Protein AF-A0A428VYC3-F1 (afdb_monomer_lite)

pLDDT: mean 80.99, std 11.23, range [39.25, 94.25]

Foldseek 3Di:
DVQQQVVLVVVFWKWDDDPPDQWIWTDGPFWIWTWHADPVQQDTDTPDIGTDDVVNVLRSQQDIDGDHDPGDDDDPDPVPRDPPGGNPPVVRVVVNVVRPPDDPPPDDDVLLVVVLVVLLVVLVVVVVVLCVVDPDWDKFWFQAKAQPPDDDDPSQAKIKTQTPFFDPDDFQWKKAFPVGRQFIWGFHDGDGRITITGTPDRDDPVPDDRTGIIIGDDPCVVSVVSVVVSVCSVVCVDSYSCVSVVVRVD

Radius of gyration: 27.87 Å; chains: 1; bounding box: 60×46×72 Å

Sequence (250 aa):
MHQLIQLNARGGVPVSVDDGKPWIRLYAQRACTGVRATKRGDAFSIEFVEPMTLTNHSRLARSRLRVAAPGWVYFPELRQVQPGYAAPDGEVRAAWRRLQTPRDKSAVPTRYDAFCDALDLVIEAGRQIEAERDPGERILPYYEVLTAAQPRRSAAGVYLFRLSRPGTVQQGGMVHLRNEPDLRGRVTATDGELLTIAFDVAVDRRRIPEQGELVAARNEVVQRVQAAAAARLRARSTVNPALLPLV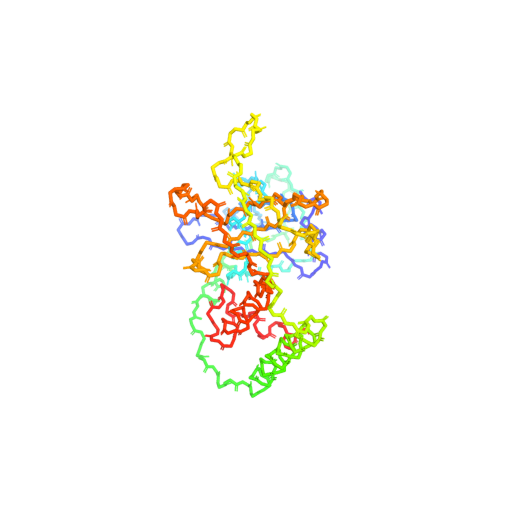VDG

Structure (mmCIF, N/CA/C/O backbone):
data_AF-A0A428VYC3-F1
#
_entry.id   AF-A0A428VYC3-F1
#
loop_
_atom_site.group_PDB
_atom_site.id
_atom_site.type_symbol
_atom_site.label_atom_id
_atom_site.label_alt_id
_atom_site.label_comp_id
_atom_site.label_asym_id
_atom_site.label_entity_id
_atom_site.label_seq_id
_atom_site.pdbx_PDB_ins_code
_atom_site.Cartn_x
_atom_site.Cartn_y
_atom_site.Cartn_z
_atom_site.occupancy
_atom_site.B_iso_or_equiv
_atom_site.auth_seq_id
_atom_site.auth_comp_id
_atom_site.auth_asym_id
_atom_site.auth_atom_id
_atom_site.pdbx_PDB_model_num
ATOM 1 N N . MET A 1 1 ? 22.887 6.148 -9.079 1.00 56.47 1 MET A N 1
ATOM 2 C CA . MET A 1 1 ? 23.512 5.053 -9.854 1.00 56.47 1 MET A CA 1
ATOM 3 C C . MET A 1 1 ? 23.609 3.730 -9.113 1.00 56.47 1 MET A C 1
ATOM 5 O O . MET A 1 1 ? 23.032 2.753 -9.565 1.00 56.47 1 MET A O 1
ATOM 9 N N . HIS A 1 2 ? 24.309 3.695 -7.974 1.00 59.31 2 HIS A N 1
ATOM 10 C CA . HIS A 1 2 ? 24.649 2.462 -7.250 1.00 59.31 2 HIS A CA 1
ATOM 11 C C . HIS A 1 2 ? 23.416 1.608 -6.880 1.00 59.31 2 HIS A C 1
ATOM 13 O O . HIS A 1 2 ? 23.457 0.384 -6.925 1.00 59.31 2 HIS A O 1
ATOM 19 N N . GLN A 1 3 ? 22.276 2.251 -6.610 1.00 63.62 3 GLN A N 1
ATOM 20 C CA . GLN A 1 3 ? 21.017 1.563 -6.297 1.00 63.62 3 GLN A CA 1
ATOM 21 C C . GLN A 1 3 ? 20.347 0.872 -7.498 1.00 63.62 3 GLN A C 1
ATOM 23 O O . GLN A 1 3 ? 19.671 -0.134 -7.308 1.00 63.62 3 GLN A O 1
ATOM 28 N N . LEU A 1 4 ? 20.526 1.371 -8.730 1.00 60.19 4 LEU A N 1
ATOM 29 C CA . LEU A 1 4 ? 19.976 0.712 -9.926 1.00 60.19 4 LEU A CA 1
ATOM 30 C C . LEU A 1 4 ? 20.712 -0.601 -10.205 1.00 60.19 4 LEU A C 1
ATOM 32 O O . LEU A 1 4 ? 20.080 -1.597 -10.539 1.00 60.19 4 LEU A O 1
ATOM 36 N N . ILE A 1 5 ? 22.027 -0.622 -9.974 1.00 60.28 5 ILE A N 1
ATOM 37 C CA . ILE A 1 5 ? 22.857 -1.828 -10.079 1.00 60.28 5 ILE A CA 1
ATOM 38 C C . ILE A 1 5 ? 22.381 -2.891 -9.077 1.00 60.28 5 ILE A C 1
ATOM 40 O O . ILE A 1 5 ? 22.175 -4.042 -9.453 1.00 60.28 5 ILE A O 1
ATOM 44 N N . GLN A 1 6 ? 22.116 -2.499 -7.827 1.00 60.66 6 GLN A N 1
ATOM 45 C CA . GLN A 1 6 ? 21.601 -3.414 -6.799 1.00 60.66 6 GLN A CA 1
ATOM 46 C C . GLN A 1 6 ? 20.215 -3.984 -7.137 1.00 60.66 6 GLN A C 1
ATOM 48 O O . GLN A 1 6 ? 19.955 -5.160 -6.892 1.00 60.66 6 GLN A O 1
ATOM 53 N N . LEU A 1 7 ? 19.317 -3.178 -7.711 1.00 58.56 7 LEU A N 1
ATOM 54 C CA . LEU A 1 7 ? 18.001 -3.662 -8.144 1.00 58.56 7 LEU A CA 1
ATOM 55 C C . LEU A 1 7 ? 18.095 -4.569 -9.368 1.00 58.56 7 LEU A C 1
ATOM 57 O O . LEU A 1 7 ? 17.403 -5.581 -9.437 1.00 58.56 7 LEU A O 1
ATOM 61 N N . ASN A 1 8 ? 19.005 -4.266 -10.290 1.00 64.56 8 ASN A N 1
ATOM 62 C CA . ASN A 1 8 ? 19.283 -5.129 -11.426 1.00 64.56 8 ASN A CA 1
ATOM 63 C C . ASN A 1 8 ? 19.816 -6.505 -10.987 1.00 64.56 8 ASN A C 1
ATOM 65 O O . ASN A 1 8 ? 19.371 -7.518 -11.516 1.00 64.56 8 ASN A O 1
ATOM 69 N N . ALA A 1 9 ? 20.662 -6.556 -9.950 1.00 59.91 9 ALA A N 1
ATOM 70 C CA . ALA A 1 9 ? 21.122 -7.808 -9.337 1.00 59.91 9 ALA A CA 1
ATOM 71 C C . ALA A 1 9 ? 19.980 -8.625 -8.707 1.00 59.91 9 ALA A C 1
ATOM 73 O O . ALA A 1 9 ? 20.037 -9.849 -8.656 1.00 59.91 9 ALA A O 1
ATOM 74 N N . ARG A 1 10 ? 18.888 -7.968 -8.299 1.00 65.19 10 ARG A N 1
ATOM 75 C CA . ARG A 1 10 ? 17.640 -8.624 -7.882 1.00 65.19 10 ARG A CA 1
ATOM 76 C C . ARG A 1 10 ? 16.738 -8.937 -9.074 1.00 65.19 10 ARG A C 1
ATOM 78 O O . ARG A 1 10 ? 15.523 -8.904 -8.934 1.00 65.19 10 ARG A O 1
ATOM 85 N N . GLY A 1 11 ? 17.313 -9.219 -10.244 1.00 69.25 11 GLY A N 1
ATOM 86 C CA . GLY A 1 11 ? 16.647 -9.650 -11.476 1.00 69.25 11 GLY A CA 1
ATOM 87 C C . GLY A 1 11 ? 15.936 -8.552 -12.275 1.00 69.25 11 GLY A C 1
ATOM 88 O O . GLY A 1 11 ? 15.030 -8.860 -13.043 1.00 69.25 11 GLY A O 1
ATOM 89 N N . GLY A 1 12 ? 16.281 -7.278 -12.082 1.00 83.94 12 GLY A N 1
ATOM 90 C CA . GLY A 1 12 ? 15.883 -6.189 -12.982 1.00 83.94 12 GLY A CA 1
ATOM 91 C C . GLY A 1 12 ? 15.330 -4.944 -12.291 1.00 83.94 12 GLY A C 1
ATOM 92 O O . GLY A 1 12 ? 14.939 -4.958 -11.126 1.00 83.94 12 GLY A O 1
ATOM 93 N N . VAL A 1 13 ? 15.273 -3.847 -13.042 1.00 87.94 13 VAL A N 1
ATOM 94 C CA . VAL A 1 13 ? 14.808 -2.541 -12.570 1.00 87.94 13 VAL A CA 1
ATOM 95 C C . VAL A 1 13 ? 13.326 -2.356 -12.914 1.00 87.94 13 VAL A C 1
ATOM 97 O O . VAL A 1 13 ? 12.939 -2.559 -14.069 1.00 87.94 13 VAL A O 1
ATOM 100 N N . PRO A 1 14 ? 12.472 -1.962 -11.951 1.00 90.06 14 PRO A N 1
ATOM 101 C CA . PRO A 1 14 ? 11.092 -1.611 -12.245 1.00 90.06 14 PRO A CA 1
ATOM 102 C C . PRO A 1 14 ? 11.011 -0.357 -13.118 1.00 90.06 14 PRO A C 1
ATOM 104 O O . PRO A 1 14 ? 11.663 0.651 -12.833 1.00 90.06 14 PRO A O 1
ATOM 107 N N . VAL A 1 15 ? 10.168 -0.412 -14.145 1.00 91.50 15 VAL A N 1
ATOM 108 C CA . VAL A 1 15 ? 9.945 0.667 -15.107 1.00 91.50 15 VAL A CA 1
ATOM 109 C C . VAL A 1 15 ? 8.459 0.946 -15.272 1.00 91.50 15 VAL A C 1
ATOM 111 O O . VAL A 1 15 ? 7.643 0.022 -15.308 1.00 91.50 15 VAL A O 1
ATOM 114 N N . SER A 1 16 ? 8.110 2.223 -15.404 1.00 91.88 16 SER A N 1
ATOM 115 C CA . SER A 1 16 ? 6.800 2.654 -15.893 1.00 91.88 16 SER A CA 1
ATOM 116 C C . SER A 1 16 ? 6.945 3.599 -17.081 1.00 91.88 16 SER A C 1
ATOM 118 O O . SER A 1 16 ? 7.970 4.267 -17.253 1.00 91.88 16 SER A O 1
ATOM 120 N N . VAL A 1 17 ? 5.905 3.642 -17.908 1.00 90.81 17 VAL A N 1
ATOM 121 C CA . VAL A 1 17 ? 5.807 4.550 -19.050 1.00 90.81 17 VAL A CA 1
ATOM 122 C C . VAL A 1 17 ? 4.587 5.439 -18.833 1.00 90.81 17 VAL A C 1
ATOM 124 O O . VAL A 1 17 ? 3.506 4.944 -18.524 1.00 90.81 17 VAL A O 1
ATOM 127 N N . ASP A 1 18 ? 4.778 6.750 -18.961 1.00 84.25 18 ASP A N 1
ATOM 128 C CA . ASP A 1 18 ? 3.681 7.716 -19.026 1.00 84.25 18 ASP A CA 1
ATOM 129 C C . ASP A 1 18 ? 3.360 7.979 -20.501 1.00 84.25 18 ASP A C 1
ATOM 131 O O . ASP A 1 18 ? 4.207 8.489 -21.246 1.00 84.25 18 ASP A O 1
ATOM 135 N N . ASP A 1 19 ? 2.143 7.640 -20.924 1.00 72.75 19 ASP A N 1
ATOM 136 C CA . ASP A 1 19 ? 1.690 7.909 -22.287 1.00 72.75 19 ASP A CA 1
ATOM 137 C C . ASP A 1 19 ? 1.716 9.426 -22.553 1.00 72.75 19 ASP A C 1
ATOM 139 O O . ASP A 1 19 ? 1.265 10.238 -21.743 1.00 72.75 19 ASP A O 1
ATOM 143 N N . GLY A 1 20 ? 2.337 9.824 -23.667 1.00 77.69 20 GLY A N 1
ATOM 144 C CA . GLY A 1 20 ? 2.540 11.232 -24.032 1.00 77.69 20 GLY A CA 1
ATOM 145 C C . GLY A 1 20 ? 3.794 11.896 -23.449 1.00 77.69 20 GLY A C 1
ATOM 146 O O . GLY A 1 20 ? 4.055 13.059 -23.757 1.00 77.69 20 GLY A O 1
ATOM 147 N N . LYS A 1 21 ? 4.605 11.193 -22.644 1.00 87.19 21 LYS A N 1
ATOM 148 C CA . LYS A 1 21 ? 5.921 11.693 -22.212 1.00 87.19 21 LYS A CA 1
ATOM 149 C C . LYS A 1 21 ? 7.063 11.076 -23.031 1.00 87.19 21 LYS A C 1
ATOM 151 O O . LYS A 1 21 ? 7.068 9.863 -23.273 1.00 87.19 21 LYS A O 1
ATOM 156 N N . PRO A 1 22 ? 8.078 11.878 -23.416 1.00 87.69 22 PRO A N 1
ATOM 157 C CA . PRO A 1 22 ? 9.213 11.385 -24.194 1.00 87.69 22 PRO A CA 1
ATOM 158 C C . PRO A 1 22 ? 10.230 10.608 -23.341 1.00 87.69 22 PRO A C 1
ATOM 160 O O . PRO A 1 22 ? 11.203 10.090 -23.876 1.00 87.69 22 PRO A O 1
ATOM 163 N N . TRP A 1 23 ? 10.006 10.487 -22.031 1.00 91.75 23 TRP A N 1
ATOM 164 C CA . TRP A 1 23 ? 10.828 9.716 -21.098 1.00 91.75 23 TRP A CA 1
ATOM 165 C C . TRP A 1 23 ? 10.047 8.551 -20.481 1.00 91.75 23 TRP A C 1
ATOM 167 O O . TRP A 1 23 ? 8.820 8.585 -20.381 1.00 91.75 23 TRP A O 1
ATOM 177 N N . ILE A 1 24 ? 10.778 7.535 -20.036 1.00 93.25 24 ILE A N 1
ATOM 178 C CA . ILE A 1 24 ? 10.307 6.433 -19.191 1.00 93.25 24 ILE A CA 1
ATOM 179 C C . ILE A 1 24 ? 10.846 6.624 -17.769 1.00 93.25 24 ILE A C 1
ATOM 181 O O . ILE A 1 24 ? 11.855 7.301 -17.569 1.00 93.25 24 ILE A O 1
ATOM 185 N N . ARG A 1 25 ? 10.187 6.050 -16.761 1.00 93.19 25 ARG A N 1
ATOM 186 C CA . ARG A 1 25 ? 10.624 6.153 -15.360 1.00 93.19 25 ARG A CA 1
ATOM 187 C C . ARG A 1 25 ? 11.259 4.853 -14.897 1.00 93.19 25 ARG A C 1
ATOM 189 O O . ARG A 1 25 ? 10.604 3.817 -14.904 1.00 93.19 25 ARG A O 1
ATOM 196 N N . LEU A 1 26 ? 12.500 4.938 -14.433 1.00 91.56 26 LEU A N 1
ATOM 197 C CA . LEU A 1 26 ? 13.214 3.885 -13.713 1.00 91.56 26 LEU A CA 1
ATOM 198 C C . LEU A 1 26 ? 13.059 4.114 -12.210 1.00 91.56 26 LEU A C 1
ATOM 200 O O . LEU A 1 26 ? 13.247 5.234 -11.727 1.00 91.56 26 LEU A O 1
ATOM 204 N N . TYR A 1 27 ? 12.755 3.060 -11.461 1.00 89.62 27 TYR A N 1
ATOM 205 C CA . TYR A 1 27 ? 12.590 3.153 -10.013 1.00 89.62 27 TYR A CA 1
ATOM 206 C C . TYR A 1 27 ? 13.773 2.531 -9.279 1.00 89.62 27 TYR A C 1
ATOM 208 O O . TYR A 1 27 ? 14.089 1.356 -9.459 1.00 89.62 27 TYR A O 1
ATOM 216 N N . ALA A 1 28 ? 14.399 3.336 -8.423 1.00 85.25 28 ALA A N 1
ATOM 217 C CA . ALA A 1 28 ? 15.352 2.903 -7.417 1.00 85.25 28 ALA A CA 1
ATOM 218 C C . ALA A 1 28 ? 14.673 2.780 -6.040 1.00 85.25 28 ALA A C 1
ATOM 220 O O . ALA A 1 28 ? 13.498 3.102 -5.874 1.00 85.25 28 ALA A O 1
ATOM 221 N N . GLN A 1 29 ? 15.416 2.336 -5.023 1.00 81.00 29 GLN A N 1
ATOM 222 C CA . GLN A 1 29 ? 14.866 2.173 -3.674 1.00 81.00 29 GLN A CA 1
ATOM 223 C C . GLN A 1 29 ? 14.423 3.509 -3.053 1.00 81.00 29 GLN A C 1
ATOM 225 O O . GLN A 1 29 ? 13.418 3.552 -2.350 1.00 81.00 29 GLN A O 1
ATOM 230 N N . ARG A 1 30 ? 15.175 4.594 -3.290 1.00 82.69 30 ARG A N 1
ATOM 231 C CA . ARG A 1 30 ? 14.929 5.911 -2.665 1.00 82.69 30 ARG A CA 1
ATOM 232 C C . ARG A 1 30 ? 14.635 7.034 -3.658 1.00 82.69 30 ARG A C 1
ATOM 234 O O . ARG A 1 30 ? 14.290 8.136 -3.240 1.00 82.69 30 ARG A O 1
ATOM 241 N N . ALA A 1 31 ? 14.769 6.767 -4.950 1.00 88.19 31 ALA A N 1
ATOM 242 C CA . ALA A 1 31 ? 14.591 7.758 -6.002 1.00 88.19 31 ALA A CA 1
ATOM 243 C C . ALA A 1 31 ? 13.925 7.138 -7.230 1.00 88.19 31 ALA A C 1
ATOM 245 O O . ALA A 1 31 ? 13.975 5.926 -7.432 1.00 88.19 31 ALA A O 1
ATOM 246 N N . CYS A 1 32 ? 13.347 7.980 -8.073 1.00 90.81 32 CYS A N 1
ATOM 247 C CA . CYS A 1 32 ? 12.978 7.634 -9.434 1.00 90.81 32 CYS A CA 1
ATOM 248 C C . CYS A 1 32 ? 13.744 8.529 -10.412 1.00 90.81 32 CYS A C 1
ATOM 250 O O . CYS A 1 32 ? 14.073 9.677 -10.107 1.00 90.81 32 CYS A O 1
ATOM 252 N N . THR A 1 33 ? 14.056 7.984 -11.579 1.00 91.44 33 THR A N 1
ATOM 253 C CA . THR A 1 33 ? 14.808 8.677 -12.624 1.00 91.44 33 THR A CA 1
ATOM 254 C C . THR A 1 33 ? 13.993 8.637 -13.902 1.00 91.44 33 THR A C 1
ATOM 256 O O . THR A 1 33 ? 13.615 7.560 -14.364 1.00 91.44 33 THR A O 1
ATOM 259 N N . GLY A 1 34 ? 13.717 9.808 -14.468 1.00 93.12 34 GLY A N 1
ATOM 260 C CA . GLY A 1 34 ? 13.190 9.920 -15.819 1.00 93.12 34 GLY A CA 1
ATOM 261 C C . GLY A 1 34 ? 14.325 9.795 -16.812 1.00 93.12 34 GLY A C 1
ATOM 262 O O . GLY A 1 34 ? 15.302 10.536 -16.712 1.00 93.12 34 GLY A O 1
ATOM 263 N N . VAL A 1 35 ? 14.205 8.872 -17.757 1.00 93.06 35 VAL A N 1
ATOM 264 C CA . VAL A 1 35 ? 15.201 8.688 -18.806 1.00 93.06 35 VAL A CA 1
ATOM 265 C C . VAL A 1 35 ? 14.585 8.685 -20.188 1.00 93.06 35 VAL A C 1
ATOM 267 O O . VAL A 1 35 ? 13.479 8.188 -20.390 1.00 93.06 35 VAL A O 1
ATOM 270 N N . ARG A 1 36 ? 15.324 9.211 -21.155 1.00 94.25 36 ARG A N 1
ATOM 271 C CA . ARG A 1 36 ? 14.943 9.233 -22.565 1.00 94.25 36 ARG A CA 1
ATOM 272 C C . ARG A 1 36 ? 16.052 8.611 -23.395 1.00 94.25 36 ARG A C 1
ATOM 274 O O . ARG A 1 36 ? 17.222 8.885 -23.151 1.00 94.25 36 ARG A O 1
ATOM 281 N N . ALA A 1 37 ? 15.708 7.763 -24.359 1.00 93.19 37 ALA A N 1
ATOM 282 C CA . ALA A 1 37 ? 16.720 7.205 -25.249 1.00 93.19 37 ALA A CA 1
ATOM 283 C C . ALA A 1 37 ? 17.382 8.308 -26.090 1.00 93.19 37 ALA A C 1
ATOM 285 O O . ALA A 1 37 ? 16.734 9.259 -26.544 1.00 93.19 37 ALA A O 1
ATOM 286 N N . THR A 1 38 ? 18.689 8.181 -26.299 1.00 91.75 38 THR A N 1
ATOM 287 C CA . THR A 1 38 ? 19.438 9.007 -27.246 1.00 91.75 38 THR A CA 1
ATOM 288 C C . THR A 1 38 ? 18.960 8.737 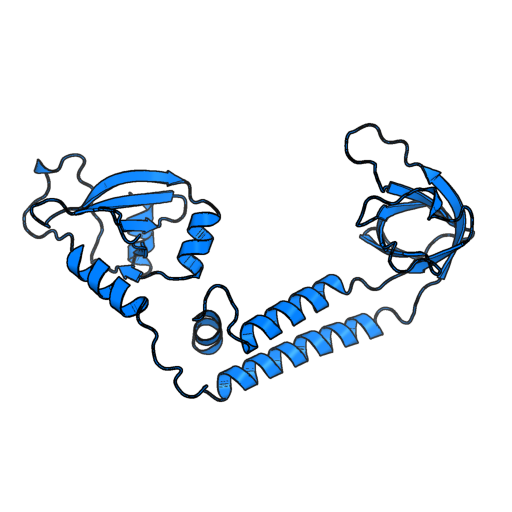-28.672 1.00 91.75 38 THR A C 1
ATOM 290 O O . THR A 1 38 ? 18.403 7.685 -28.978 1.00 91.75 38 THR A O 1
ATOM 293 N N . LYS A 1 39 ? 19.236 9.667 -29.597 1.00 86.81 39 LYS A N 1
ATOM 294 C CA . LYS A 1 39 ? 18.912 9.480 -31.026 1.00 86.81 39 LYS A CA 1
ATOM 295 C C . LYS A 1 39 ? 19.581 8.242 -31.638 1.00 86.81 39 LYS A C 1
ATOM 297 O O . LYS A 1 39 ? 19.061 7.693 -32.598 1.00 86.81 39 LYS A O 1
ATOM 302 N N . ARG A 1 40 ? 20.738 7.841 -31.099 1.00 86.12 40 ARG A N 1
ATOM 303 C CA . ARG A 1 40 ? 21.491 6.658 -31.534 1.00 86.12 40 ARG A CA 1
ATOM 304 C C . ARG A 1 40 ? 20.955 5.353 -30.935 1.00 86.12 40 ARG A C 1
ATOM 306 O O . ARG A 1 40 ? 21.322 4.295 -31.426 1.00 86.12 40 ARG A O 1
ATOM 313 N N . GLY A 1 41 ? 20.103 5.415 -29.907 1.00 88.25 41 GLY A N 1
ATOM 314 C CA . GLY A 1 41 ? 19.548 4.232 -29.239 1.00 88.25 41 GLY A CA 1
ATOM 315 C C . GLY A 1 41 ? 20.567 3.434 -28.416 1.00 88.25 41 GLY A C 1
ATOM 316 O O . GLY A 1 41 ? 20.287 2.306 -28.026 1.00 88.25 41 GLY A O 1
ATOM 317 N N . ASP A 1 42 ? 21.737 4.011 -28.148 1.00 90.94 42 ASP A N 1
ATOM 318 C CA . ASP A 1 42 ? 22.865 3.397 -27.437 1.00 90.94 42 ASP A CA 1
ATOM 319 C C . ASP A 1 42 ? 22.869 3.704 -25.931 1.00 90.94 42 ASP A C 1
ATOM 321 O O . ASP A 1 42 ? 23.489 2.991 -25.144 1.00 90.94 42 ASP A O 1
ATOM 325 N N . ALA A 1 43 ? 22.160 4.754 -25.513 1.00 92.00 43 ALA A N 1
ATOM 326 C CA . ALA A 1 43 ? 22.133 5.209 -24.134 1.00 92.00 43 ALA A CA 1
ATOM 327 C C . ALA A 1 43 ? 20.812 5.886 -23.760 1.00 92.00 43 ALA A C 1
ATOM 329 O O . ALA A 1 43 ? 20.011 6.304 -24.597 1.00 92.00 43 ALA A O 1
ATOM 330 N N . PHE A 1 44 ? 20.611 6.020 -22.455 1.00 92.12 44 PHE A N 1
ATOM 331 C CA . PHE A 1 44 ? 19.518 6.761 -21.850 1.00 92.12 44 PHE A CA 1
ATOM 332 C C . PHE A 1 44 ? 20.060 8.068 -21.254 1.00 92.12 44 PHE A C 1
ATOM 334 O O . PHE A 1 44 ? 20.924 8.031 -20.379 1.00 92.12 44 PHE A O 1
ATOM 341 N N . SER A 1 45 ? 19.554 9.221 -21.698 1.00 92.25 45 SER A N 1
ATOM 342 C CA . SER A 1 45 ? 19.812 10.511 -21.055 1.00 92.25 45 SER A CA 1
ATOM 343 C C . SER A 1 45 ? 18.893 10.694 -19.852 1.00 92.25 45 SER A C 1
ATOM 345 O O . SER A 1 45 ? 17.686 10.464 -19.947 1.00 92.25 45 SER A O 1
ATOM 347 N N . ILE A 1 46 ? 19.460 11.119 -18.724 1.00 92.62 46 ILE A N 1
ATOM 348 C CA . ILE A 1 46 ? 18.701 11.440 -17.513 1.00 92.62 46 ILE A CA 1
ATOM 349 C C . ILE A 1 46 ? 18.028 12.800 -17.707 1.00 92.62 46 ILE A C 1
ATOM 351 O O . ILE A 1 46 ? 18.707 13.798 -17.918 1.00 92.62 46 ILE A O 1
ATOM 355 N N . GLU A 1 47 ? 16.703 12.828 -17.618 1.00 93.50 47 GLU A N 1
ATOM 356 C CA . GLU A 1 47 ? 15.893 14.051 -17.699 1.00 93.50 47 GLU A CA 1
ATOM 357 C C . GLU A 1 47 ? 15.635 14.637 -16.306 1.00 93.50 47 GLU A C 1
ATOM 359 O O . GLU A 1 47 ? 15.650 15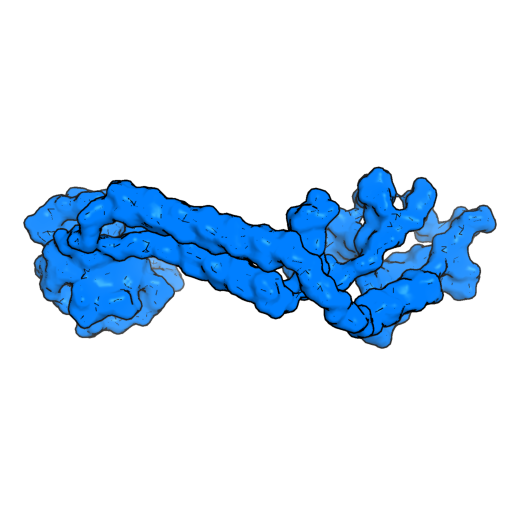.848 -16.114 1.00 93.50 47 GLU A O 1
ATOM 364 N N . PHE A 1 48 ? 15.423 13.772 -15.311 1.00 90.56 48 PHE A N 1
ATOM 365 C CA . PHE A 1 48 ? 15.274 14.178 -13.915 1.00 90.56 48 PHE A CA 1
ATOM 366 C C . PHE A 1 48 ? 15.634 13.042 -12.960 1.00 90.56 48 PHE A C 1
ATOM 368 O O . PHE A 1 48 ? 15.573 11.856 -13.303 1.00 90.56 48 PHE A O 1
ATOM 375 N N . VAL A 1 49 ? 15.940 13.421 -11.721 1.00 91.19 49 VAL A N 1
ATOM 376 C CA . VAL A 1 49 ? 16.063 12.518 -10.576 1.00 91.19 49 VAL A CA 1
ATOM 377 C C . VAL A 1 49 ? 15.251 13.108 -9.433 1.00 91.19 49 VAL A C 1
ATOM 379 O O . VAL A 1 49 ? 15.523 14.218 -8.989 1.00 91.19 49 VAL A O 1
ATOM 382 N N . GLU A 1 50 ? 14.264 12.362 -8.951 1.00 90.69 50 GLU A N 1
ATOM 383 C CA . GLU A 1 50 ? 13.353 12.807 -7.895 1.00 90.69 50 GLU A CA 1
ATOM 384 C C . GLU A 1 50 ? 13.295 11.771 -6.766 1.00 90.69 50 GLU A C 1
ATOM 386 O O . GLU A 1 50 ? 13.417 10.569 -7.033 1.00 90.69 50 GLU A O 1
ATOM 391 N N . PRO A 1 51 ? 13.071 12.182 -5.506 1.00 89.88 51 PRO A N 1
ATOM 392 C CA . PRO A 1 51 ? 12.799 11.248 -4.419 1.00 89.88 51 PRO A CA 1
ATOM 393 C C . PRO A 1 51 ? 11.579 10.360 -4.703 1.00 89.88 51 PRO A C 1
ATOM 395 O O . PRO A 1 51 ? 10.639 10.743 -5.404 1.00 89.88 51 PRO A O 1
ATOM 398 N N . MET A 1 52 ? 11.562 9.159 -4.124 1.00 86.44 52 MET A N 1
ATOM 399 C CA . MET A 1 52 ? 10.361 8.321 -4.145 1.00 86.44 52 MET A CA 1
ATOM 400 C C . MET A 1 52 ? 9.216 8.992 -3.374 1.00 86.44 52 MET A C 1
ATOM 402 O O . MET A 1 52 ? 9.389 9.431 -2.241 1.00 86.44 52 MET A O 1
ATOM 406 N N . THR A 1 53 ? 8.032 9.042 -3.987 1.00 86.38 53 THR A N 1
ATOM 407 C CA . THR A 1 53 ? 6.804 9.609 -3.408 1.00 86.38 53 THR A CA 1
ATOM 408 C C . THR A 1 53 ? 5.718 8.538 -3.306 1.00 86.38 53 THR A C 1
ATOM 410 O O . THR A 1 53 ? 5.775 7.512 -3.990 1.00 86.3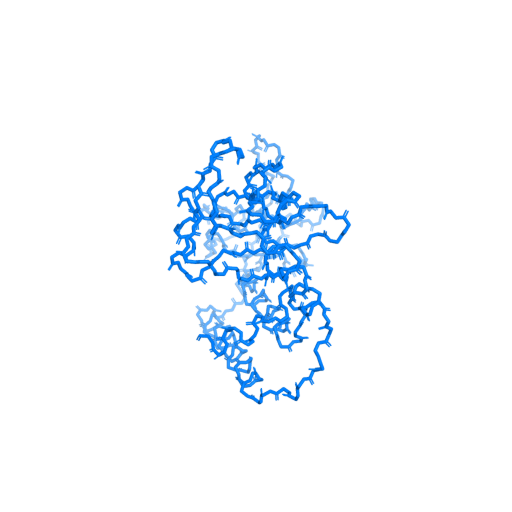8 53 THR A O 1
ATOM 413 N N . LEU A 1 54 ? 4.674 8.780 -2.508 1.00 78.94 54 LEU A N 1
ATOM 414 C CA . LEU A 1 54 ? 3.509 7.882 -2.429 1.00 78.94 54 LEU A CA 1
ATOM 415 C C . LEU A 1 54 ? 2.816 7.693 -3.789 1.00 78.94 54 LEU A C 1
ATOM 417 O O . LEU A 1 54 ? 2.332 6.602 -4.101 1.00 78.94 54 LEU A O 1
ATOM 421 N N . THR A 1 55 ? 2.834 8.719 -4.641 1.00 82.94 55 THR A N 1
ATOM 422 C CA . THR A 1 55 ? 2.349 8.631 -6.024 1.00 82.94 55 THR A CA 1
ATOM 423 C C . THR A 1 55 ? 3.172 7.635 -6.841 1.00 82.94 55 THR A C 1
ATOM 425 O O . THR A 1 55 ? 2.607 6.830 -7.581 1.00 82.94 55 THR A O 1
ATOM 428 N N . ASN A 1 56 ? 4.498 7.626 -6.674 1.00 84.94 56 ASN A N 1
ATOM 429 C CA . ASN A 1 56 ? 5.381 6.660 -7.332 1.00 84.94 56 ASN A CA 1
ATOM 430 C C . ASN A 1 56 ? 5.117 5.226 -6.851 1.00 84.94 56 ASN A C 1
ATOM 432 O O . ASN A 1 56 ? 5.044 4.313 -7.673 1.00 84.94 56 ASN A O 1
ATOM 436 N N . HIS A 1 57 ? 4.886 5.030 -5.550 1.00 80.56 57 HIS A N 1
ATOM 437 C CA . HIS A 1 57 ? 4.479 3.729 -5.009 1.00 80.56 57 HIS A CA 1
ATOM 438 C C . HIS A 1 57 ? 3.133 3.262 -5.573 1.00 80.56 57 HIS A C 1
ATOM 440 O O . HIS A 1 57 ? 3.003 2.114 -5.993 1.00 80.56 57 HIS A O 1
ATOM 446 N N . SER A 1 58 ? 2.154 4.165 -5.654 1.00 77.62 58 SER A N 1
ATOM 447 C CA . SER A 1 58 ? 0.834 3.866 -6.219 1.00 77.62 58 SER A CA 1
ATOM 448 C C . SER A 1 58 ? 0.923 3.474 -7.697 1.00 77.62 58 SER A C 1
ATOM 450 O O . SER A 1 58 ? 0.256 2.537 -8.130 1.00 77.62 58 SER A O 1
ATOM 452 N N . ARG A 1 59 ? 1.783 4.146 -8.474 1.00 82.56 59 ARG A N 1
ATOM 453 C CA . ARG A 1 59 ? 2.055 3.799 -9.879 1.00 82.56 59 ARG A CA 1
ATOM 454 C C . ARG A 1 59 ? 2.671 2.408 -10.008 1.00 82.56 59 ARG A C 1
ATOM 456 O O . ARG A 1 59 ? 2.148 1.589 -10.755 1.00 82.56 59 ARG A O 1
ATOM 463 N N . LEU A 1 60 ? 3.720 2.128 -9.232 1.00 84.44 60 LEU A N 1
ATOM 464 C CA . LEU A 1 60 ? 4.383 0.820 -9.205 1.00 84.44 60 LEU A CA 1
ATOM 465 C C . LEU A 1 60 ? 3.454 -0.322 -8.787 1.00 84.44 60 LEU A C 1
ATOM 467 O O . LEU A 1 60 ? 3.659 -1.453 -9.226 1.00 84.44 60 LEU A O 1
ATOM 471 N N . ALA A 1 61 ? 2.476 -0.042 -7.924 1.00 79.00 61 ALA A N 1
ATOM 472 C CA . ALA A 1 61 ? 1.475 -1.018 -7.522 1.00 79.00 61 ALA A CA 1
ATOM 473 C C . ALA A 1 61 ? 0.504 -1.340 -8.666 1.00 79.00 61 ALA A C 1
ATOM 475 O O . ALA A 1 61 ? 0.160 -2.499 -8.848 1.00 79.00 61 ALA A O 1
ATOM 476 N N . ARG A 1 62 ? 0.084 -0.343 -9.456 1.00 76.56 62 ARG A N 1
ATOM 477 C CA . ARG A 1 62 ? -0.869 -0.543 -10.563 1.00 76.56 62 ARG A CA 1
ATOM 478 C C . ARG A 1 62 ? -0.271 -1.333 -11.716 1.00 76.56 62 ARG A C 1
ATOM 480 O O . ARG A 1 62 ? -0.885 -2.268 -12.218 1.00 76.56 62 ARG A O 1
ATOM 487 N N . SER A 1 63 ? 0.897 -0.917 -12.192 1.00 81.31 63 SER A N 1
ATOM 488 C CA . SER A 1 63 ? 1.537 -1.520 -13.360 1.00 81.31 63 SER A CA 1
ATOM 489 C C . SER A 1 63 ? 3.020 -1.192 -13.369 1.00 81.31 63 SER A C 1
ATOM 491 O O . SER A 1 63 ? 3.426 -0.055 -13.125 1.00 81.31 63 SER A O 1
ATOM 493 N N . ARG A 1 64 ? 3.839 -2.192 -13.685 1.00 88.19 64 ARG A N 1
ATOM 494 C CA . ARG A 1 64 ? 5.278 -2.030 -13.874 1.00 88.19 64 ARG A CA 1
ATOM 495 C C . ARG A 1 64 ? 5.792 -3.067 -14.855 1.00 88.19 64 ARG A C 1
ATOM 497 O O . ARG A 1 64 ? 5.323 -4.202 -14.862 1.00 88.19 64 ARG A O 1
ATOM 504 N N . LEU A 1 65 ? 6.801 -2.687 -15.620 1.00 89.75 65 LEU A N 1
ATOM 505 C CA . LEU A 1 65 ? 7.671 -3.629 -16.307 1.00 89.75 65 LEU A CA 1
ATOM 506 C C . LEU A 1 65 ? 8.903 -3.872 -15.455 1.00 89.75 65 LEU A C 1
ATOM 508 O O . LEU A 1 65 ? 9.322 -3.008 -14.689 1.00 89.75 65 LEU A O 1
ATOM 512 N N . ARG A 1 66 ? 9.496 -5.048 -15.600 1.00 88.88 66 ARG A N 1
ATOM 513 C CA . ARG A 1 66 ? 10.793 -5.359 -15.013 1.00 88.88 66 ARG A CA 1
ATOM 514 C C . ARG A 1 66 ? 11.793 -5.449 -16.150 1.00 88.88 66 ARG A C 1
ATOM 516 O O . ARG A 1 66 ? 11.706 -6.358 -16.966 1.00 88.88 66 ARG A O 1
ATOM 523 N N . VAL A 1 67 ? 12.703 -4.484 -16.215 1.00 88.44 67 VAL A N 1
ATOM 524 C CA . VAL A 1 67 ? 13.758 -4.448 -17.228 1.00 88.44 67 VAL A CA 1
ATOM 525 C C . VAL A 1 67 ? 15.003 -5.078 -16.626 1.00 88.44 67 VAL A C 1
ATOM 527 O O . VAL A 1 67 ? 15.652 -4.489 -15.761 1.00 88.44 67 VAL A O 1
ATOM 530 N N . ALA A 1 68 ? 15.298 -6.302 -17.049 1.00 85.31 68 ALA A N 1
ATOM 531 C CA . ALA A 1 68 ? 16.531 -6.990 -16.702 1.00 85.31 68 ALA A CA 1
ATOM 532 C C . ALA A 1 68 ? 17.589 -6.677 -17.764 1.00 85.31 68 ALA A C 1
ATOM 534 O O . ALA A 1 68 ? 17.364 -6.907 -18.949 1.00 85.31 68 ALA A O 1
ATOM 535 N N . ALA A 1 69 ? 18.729 -6.147 -17.331 1.00 82.06 69 ALA A N 1
ATOM 536 C CA . ALA A 1 69 ? 19.903 -5.952 -18.174 1.00 82.06 69 ALA A CA 1
ATOM 537 C C . ALA A 1 69 ? 21.087 -6.717 -17.562 1.00 82.06 69 ALA A C 1
ATOM 539 O O . ALA A 1 69 ? 21.097 -6.923 -16.348 1.00 82.06 69 ALA A O 1
ATOM 540 N N . PRO A 1 70 ? 22.120 -7.096 -18.331 1.00 81.06 70 PRO A N 1
ATOM 541 C CA . PRO A 1 70 ? 23.346 -7.659 -17.757 1.00 81.06 70 PRO A CA 1
ATOM 542 C C . PRO A 1 70 ? 24.017 -6.708 -16.751 1.00 81.06 70 PRO A C 1
ATOM 544 O O . PRO A 1 70 ? 24.607 -7.141 -15.766 1.00 81.06 70 PRO A O 1
ATOM 547 N N . GLY A 1 71 ? 23.869 -5.396 -16.953 1.00 82.38 71 GLY A N 1
ATOM 548 C CA . GLY A 1 71 ? 24.370 -4.366 -16.053 1.00 82.38 71 GLY A CA 1
ATOM 549 C C . GLY A 1 71 ? 23.849 -2.980 -16.421 1.00 82.38 71 GLY A C 1
ATOM 550 O O . GLY A 1 71 ? 23.407 -2.751 -17.544 1.00 82.38 71 GLY A O 1
ATOM 551 N N . TRP A 1 72 ? 23.920 -2.053 -15.465 1.00 84.88 72 TRP A N 1
ATOM 552 C CA . TRP A 1 72 ? 23.673 -0.629 -15.694 1.00 84.88 72 TRP A CA 1
ATOM 553 C C . TRP A 1 72 ? 24.975 0.131 -15.479 1.00 84.88 72 TRP A C 1
ATOM 555 O O . TRP A 1 72 ? 25.587 0.012 -14.418 1.00 84.88 72 TRP A O 1
ATOM 565 N N . VAL A 1 73 ? 25.378 0.925 -16.468 1.00 86.38 73 VAL A N 1
ATOM 566 C CA . VAL A 1 73 ? 26.621 1.705 -16.431 1.00 86.38 73 VAL A CA 1
ATOM 567 C C . VAL A 1 73 ? 26.291 3.189 -16.522 1.00 86.38 73 VAL A C 1
ATOM 569 O O . VAL A 1 73 ? 25.361 3.590 -17.220 1.00 86.38 73 VAL A O 1
ATOM 572 N N . TYR A 1 74 ? 27.029 4.004 -15.768 1.00 87.31 74 TYR A N 1
ATOM 573 C CA . TYR A 1 74 ? 26.931 5.456 -15.846 1.00 87.31 74 TYR A CA 1
ATOM 574 C C . TYR A 1 74 ? 28.008 6.017 -16.734 1.00 87.31 74 TYR A C 1
ATOM 576 O O . TYR A 1 74 ? 29.182 5.710 -16.538 1.00 87.31 74 TYR A O 1
ATOM 584 N N . PHE A 1 75 ? 27.604 6.938 -17.591 1.00 87.75 75 PHE A N 1
ATOM 585 C CA . PHE A 1 75 ? 28.521 7.813 -18.287 1.00 87.75 75 PHE A CA 1
ATOM 586 C C . PHE A 1 75 ? 28.131 9.253 -17.950 1.00 87.75 75 PHE A C 1
ATOM 588 O O . PHE A 1 75 ? 27.001 9.646 -18.245 1.00 87.75 75 PHE A O 1
ATOM 595 N N . PRO A 1 76 ? 29.028 10.038 -17.324 1.00 86.75 76 PRO A N 1
ATOM 596 C CA . PRO A 1 76 ? 28.819 11.470 -17.127 1.00 86.75 76 PRO A CA 1
ATOM 597 C C . PRO A 1 76 ? 28.540 12.220 -18.434 1.00 86.75 76 PRO A C 1
ATOM 599 O O . PRO A 1 76 ? 27.829 13.220 -18.434 1.00 86.75 76 PRO A O 1
ATOM 602 N N . GLU A 1 77 ? 29.089 11.738 -19.552 1.00 88.81 77 GLU A N 1
ATOM 603 C CA . GLU A 1 77 ? 28.979 12.384 -20.856 1.00 88.81 77 GLU A CA 1
ATOM 604 C C . GLU A 1 77 ? 28.645 11.369 -21.951 1.00 88.81 77 GLU A C 1
ATOM 606 O O . GLU A 1 77 ? 29.249 10.301 -22.032 1.00 88.81 77 GLU A O 1
ATOM 611 N N . LEU A 1 78 ? 27.745 11.738 -22.868 1.00 86.75 78 LEU A N 1
ATOM 612 C CA . LEU A 1 78 ? 27.295 10.848 -23.950 1.00 86.75 78 LEU A CA 1
ATOM 613 C C . LEU A 1 78 ? 28.427 10.372 -24.870 1.00 86.75 78 LEU A C 1
ATOM 615 O O . LEU A 1 78 ? 28.369 9.265 -25.390 1.00 86.75 78 LEU A O 1
ATOM 619 N N . ARG A 1 79 ? 29.477 11.178 -25.055 1.00 88.75 79 ARG A N 1
ATOM 620 C CA . ARG A 1 79 ? 30.640 10.814 -25.885 1.00 88.75 79 ARG A CA 1
ATOM 621 C C . ARG A 1 79 ? 31.455 9.639 -25.334 1.00 88.75 79 ARG A C 1
ATOM 623 O O . ARG A 1 79 ? 32.257 9.078 -26.066 1.00 88.75 79 ARG A O 1
ATOM 630 N N . GLN A 1 80 ? 31.274 9.298 -24.059 1.00 90.94 80 GLN A N 1
ATOM 631 C CA . GLN A 1 80 ? 31.980 8.198 -23.399 1.00 90.94 80 GLN A CA 1
ATOM 632 C C . GLN A 1 80 ? 31.277 6.848 -23.607 1.00 90.94 80 GLN A C 1
ATOM 634 O O . GLN A 1 80 ? 31.836 5.809 -23.261 1.00 90.94 80 GLN A O 1
ATOM 639 N N . VAL A 1 81 ? 30.063 6.855 -24.169 1.00 89.56 81 VAL A N 1
ATOM 640 C CA . VAL A 1 81 ? 29.313 5.639 -24.488 1.00 89.56 81 VAL A CA 1
ATOM 641 C C . VAL A 1 81 ? 30.014 4.923 -25.640 1.00 89.56 81 VAL A C 1
ATOM 643 O O . VAL A 1 81 ? 30.127 5.451 -26.746 1.00 89.56 81 VAL A O 1
ATOM 646 N N . GLN A 1 82 ? 30.504 3.717 -25.366 1.00 86.94 82 GLN A N 1
ATOM 647 C CA . GLN A 1 82 ? 31.155 2.871 -26.365 1.00 86.94 82 GLN A CA 1
ATOM 648 C C . GLN A 1 82 ? 30.117 2.066 -27.170 1.00 86.94 82 GLN A C 1
ATOM 650 O O . GLN A 1 82 ? 28.986 1.882 -26.717 1.00 86.94 82 GLN A O 1
ATOM 655 N N . PRO A 1 83 ? 30.468 1.547 -28.356 1.00 84.00 83 PRO A N 1
ATOM 656 C CA . PRO A 1 83 ? 29.628 0.577 -29.053 1.00 84.00 83 PRO A CA 1
ATOM 657 C C . PRO A 1 83 ? 29.347 -0.663 -28.185 1.00 84.00 83 PRO A C 1
ATOM 659 O O . PRO A 1 83 ? 30.222 -1.124 -27.457 1.00 84.00 83 PRO A O 1
ATOM 662 N N . GLY A 1 84 ? 28.130 -1.211 -28.275 1.00 84.69 84 GLY A N 1
ATOM 663 C CA . GLY A 1 84 ? 27.706 -2.411 -27.533 1.00 84.69 84 GLY A CA 1
ATOM 664 C C . GLY A 1 84 ? 26.730 -2.150 -26.380 1.00 84.69 84 GLY A C 1
ATOM 665 O O . GLY A 1 84 ? 26.131 -3.094 -25.870 1.00 84.69 84 GLY A O 1
ATOM 666 N N . TYR A 1 85 ? 26.511 -0.886 -26.005 1.00 89.56 85 TYR A N 1
ATOM 667 C CA . TYR A 1 85 ? 25.403 -0.499 -25.128 1.00 89.56 85 TYR A CA 1
ATOM 668 C C . TYR A 1 85 ? 24.116 -0.285 -25.931 1.00 89.56 85 TYR A C 1
ATOM 670 O O . TYR A 1 85 ? 24.152 0.060 -27.113 1.00 89.56 85 TYR A O 1
ATOM 678 N N . ALA A 1 86 ? 22.975 -0.502 -25.280 1.00 88.94 86 ALA A N 1
ATOM 679 C CA . ALA A 1 86 ? 21.662 -0.353 -25.886 1.00 88.94 86 ALA A CA 1
ATOM 680 C C . ALA A 1 86 ? 20.692 0.342 -24.929 1.00 88.94 86 ALA A C 1
ATOM 682 O O . ALA A 1 86 ? 20.712 0.124 -23.715 1.00 88.94 86 ALA A O 1
ATOM 683 N N . ALA A 1 87 ? 19.792 1.132 -25.504 1.00 89.69 87 ALA A N 1
ATOM 684 C CA . ALA A 1 87 ? 18.673 1.765 -24.827 1.00 89.69 87 ALA A CA 1
ATOM 685 C C . ALA A 1 87 ? 17.364 1.388 -25.541 1.00 89.69 87 ALA A C 1
ATOM 687 O O . ALA A 1 87 ? 16.865 2.162 -26.363 1.00 89.69 87 ALA A O 1
ATOM 688 N N . PRO A 1 88 ? 16.796 0.199 -25.254 1.00 86.31 88 PRO A N 1
ATOM 689 C CA . PRO A 1 88 ? 15.669 -0.361 -26.001 1.00 86.31 88 PRO A CA 1
ATOM 690 C C . PRO A 1 88 ? 14.323 0.289 -25.615 1.00 86.31 88 PRO A C 1
ATOM 692 O O . PRO A 1 88 ? 13.374 -0.381 -25.211 1.00 86.31 88 PRO A O 1
ATOM 695 N N . ASP A 1 89 ? 14.212 1.617 -25.732 1.00 90.12 89 ASP A N 1
ATOM 696 C CA . ASP A 1 89 ? 12.999 2.387 -25.405 1.00 90.12 89 ASP A CA 1
ATOM 697 C C . ASP A 1 89 ? 11.775 1.893 -26.190 1.00 90.12 89 ASP A C 1
ATOM 699 O O . ASP A 1 89 ? 10.703 1.703 -25.615 1.00 90.12 89 ASP A O 1
ATOM 703 N N . GLY A 1 90 ? 11.952 1.590 -27.480 1.00 89.50 90 GLY A N 1
ATOM 704 C CA . GLY A 1 90 ? 10.889 1.046 -28.326 1.00 89.50 90 GLY A CA 1
ATOM 705 C C . GLY A 1 90 ? 10.338 -0.286 -27.811 1.00 89.50 90 GLY A C 1
ATOM 706 O O . GLY A 1 90 ? 9.119 -0.471 -27.767 1.00 89.50 90 GLY A O 1
ATOM 707 N N . GLU A 1 91 ? 11.209 -1.190 -27.358 1.00 90.94 91 GLU A N 1
ATOM 708 C CA . GLU A 1 91 ? 10.807 -2.482 -26.793 1.00 90.94 91 GLU A CA 1
ATOM 709 C C . GLU A 1 91 ? 10.109 -2.312 -25.446 1.00 90.94 91 GLU A C 1
ATOM 711 O O . GLU A 1 91 ? 9.058 -2.913 -25.220 1.00 90.94 91 GLU A O 1
ATOM 716 N N . VAL A 1 92 ? 10.633 -1.441 -24.577 1.00 91.31 92 VAL A N 1
ATOM 717 C CA . VAL A 1 92 ? 10.015 -1.124 -23.282 1.00 91.31 92 VAL A CA 1
ATOM 718 C C . VAL A 1 92 ? 8.608 -0.560 -23.486 1.00 91.31 92 VAL A C 1
ATOM 720 O O . VAL A 1 92 ? 7.656 -1.020 -22.855 1.00 91.31 92 VAL A O 1
ATOM 723 N N . ARG A 1 93 ? 8.433 0.391 -24.409 1.00 91.56 93 ARG A N 1
ATOM 724 C CA . ARG A 1 93 ? 7.117 0.966 -24.729 1.00 91.56 93 ARG A CA 1
ATOM 725 C C . ARG A 1 93 ? 6.186 -0.044 -25.394 1.00 91.56 93 ARG A C 1
ATOM 727 O O . ARG A 1 93 ? 4.985 -0.040 -25.129 1.00 91.56 93 ARG A O 1
ATOM 734 N N . ALA A 1 94 ? 6.703 -0.925 -26.249 1.00 90.44 94 ALA A N 1
ATOM 735 C CA . ALA A 1 94 ? 5.912 -2.006 -26.833 1.00 90.44 94 ALA A CA 1
ATOM 736 C C . ALA A 1 94 ? 5.430 -2.994 -25.759 1.00 90.44 94 ALA A C 1
ATOM 738 O O . ALA A 1 94 ? 4.245 -3.325 -25.728 1.00 90.44 94 ALA A O 1
ATOM 739 N N . ALA A 1 95 ? 6.309 -3.408 -24.844 1.00 89.75 95 ALA A N 1
ATOM 740 C CA . ALA A 1 95 ? 5.959 -4.254 -23.708 1.00 89.75 95 ALA A CA 1
ATOM 741 C C . ALA A 1 95 ? 4.937 -3.573 -22.784 1.00 89.75 95 ALA A C 1
ATOM 743 O O . ALA A 1 95 ? 4.003 -4.224 -22.319 1.00 89.75 95 ALA A O 1
ATOM 744 N N . TRP A 1 96 ? 5.055 -2.257 -22.580 1.00 89.94 96 TRP A N 1
ATOM 745 C CA . TRP A 1 96 ? 4.105 -1.486 -21.777 1.00 89.94 96 TRP A CA 1
ATOM 746 C C . TRP A 1 96 ? 2.710 -1.505 -22.396 1.00 89.94 96 TRP A C 1
ATOM 748 O O . TRP A 1 96 ? 1.743 -1.825 -21.714 1.00 89.94 96 TRP A O 1
ATOM 758 N N . ARG A 1 97 ? 2.601 -1.257 -23.707 1.00 88.38 97 ARG A N 1
ATOM 759 C CA . ARG A 1 97 ? 1.315 -1.322 -24.423 1.00 88.38 97 ARG A CA 1
ATOM 760 C C . ARG A 1 97 ? 0.666 -2.704 -24.338 1.00 88.38 97 ARG A C 1
ATOM 762 O O . ARG A 1 97 ? -0.540 -2.796 -24.125 1.00 88.38 97 ARG A O 1
ATOM 769 N N . ARG A 1 98 ? 1.456 -3.781 -24.434 1.00 85.44 98 ARG A N 1
ATOM 770 C CA . ARG A 1 98 ? 0.949 -5.153 -24.239 1.00 85.44 98 ARG A CA 1
ATOM 771 C C . ARG A 1 98 ? 0.428 -5.372 -22.818 1.00 85.44 98 ARG A C 1
ATOM 773 O O . ARG A 1 98 ? -0.602 -6.010 -22.659 1.00 85.44 98 ARG A O 1
ATOM 780 N N . LEU A 1 99 ? 1.105 -4.824 -21.805 1.00 82.50 99 LEU A N 1
ATOM 781 C CA . LEU A 1 99 ? 0.666 -4.898 -20.407 1.00 82.50 99 LEU A CA 1
ATOM 782 C C . LEU A 1 99 ? -0.654 -4.146 -20.167 1.00 82.50 99 LEU A C 1
ATOM 784 O O . LEU A 1 99 ? -1.468 -4.599 -19.372 1.00 82.50 99 LEU A O 1
ATOM 788 N N . GLN A 1 100 ? -0.863 -3.016 -20.850 1.00 78.06 100 GLN A N 1
ATOM 789 C CA . GLN A 1 100 ? -2.102 -2.230 -20.762 1.00 78.06 100 GLN A CA 1
ATOM 790 C C . GLN A 1 100 ? -3.270 -2.853 -21.541 1.00 78.06 100 GLN A C 1
ATOM 792 O O . GLN A 1 100 ? -4.418 -2.462 -21.343 1.00 78.06 100 GLN A O 1
ATOM 797 N N . THR A 1 101 ? -3.001 -3.810 -22.434 1.00 73.62 101 THR A N 1
ATOM 798 C CA . THR A 1 101 ? -4.060 -4.489 -23.183 1.00 73.62 101 THR A CA 1
ATOM 799 C C . THR A 1 101 ? -4.824 -5.405 -22.222 1.00 73.62 101 THR A C 1
ATOM 801 O O . THR A 1 101 ? -4.194 -6.264 -21.598 1.00 73.62 101 THR A O 1
ATOM 804 N N . PRO A 1 102 ? -6.156 -5.254 -22.079 1.00 61.94 102 PRO A N 1
ATOM 805 C CA . PRO A 1 102 ? -6.952 -6.126 -21.229 1.00 61.94 102 PRO A CA 1
ATOM 806 C C . PRO A 1 102 ? -6.755 -7.571 -21.675 1.00 61.94 102 PRO A C 1
ATOM 808 O O . PRO A 1 102 ? -7.119 -7.947 -22.787 1.00 61.94 102 PRO A O 1
ATOM 811 N N . ARG A 1 103 ? -6.137 -8.384 -20.821 1.00 59.66 103 ARG A N 1
ATOM 812 C CA . ARG A 1 103 ? -6.101 -9.824 -21.045 1.00 59.66 103 ARG A CA 1
ATOM 813 C C . ARG A 1 103 ? -7.482 -10.357 -20.700 1.00 59.66 103 ARG A C 1
ATOM 815 O O . ARG A 1 103 ? -8.041 -9.954 -19.675 1.00 59.66 103 ARG A O 1
ATOM 822 N N . ASP A 1 104 ? -8.014 -11.237 -21.545 1.00 54.81 104 ASP A N 1
ATOM 823 C CA . ASP A 1 104 ? -9.264 -11.924 -21.246 1.00 54.81 104 ASP A CA 1
ATOM 824 C C . ASP A 1 104 ? -9.192 -12.483 -19.828 1.00 54.81 104 ASP A C 1
ATOM 826 O O . ASP A 1 104 ? -8.160 -13.035 -19.420 1.00 54.81 104 ASP A O 1
ATOM 830 N N . LYS A 1 105 ? -10.263 -12.275 -19.057 1.00 54.47 105 LYS A N 1
ATOM 831 C CA . LYS A 1 105 ? -10.399 -12.824 -17.709 1.00 54.47 105 LYS A CA 1
ATOM 832 C C . LYS A 1 105 ? -10.447 -14.343 -17.852 1.00 54.47 105 LYS A C 1
ATOM 834 O O . LYS A 1 105 ? -11.523 -14.925 -17.904 1.00 54.47 105 LYS A O 1
ATOM 839 N N . SER A 1 106 ? -9.275 -14.969 -17.948 1.00 55.00 106 SER A N 1
ATOM 840 C CA . SER A 1 106 ? -9.125 -16.416 -17.888 1.00 55.00 106 SER A CA 1
ATOM 841 C C . SER A 1 106 ? -9.941 -16.918 -16.707 1.00 55.00 106 SER A C 1
ATOM 843 O O . SER A 1 106 ? -9.921 -16.289 -15.639 1.00 55.00 106 SER A O 1
ATOM 845 N N . ALA A 1 107 ? -10.652 -18.027 -16.928 1.00 57.94 107 ALA A N 1
ATOM 846 C CA . ALA A 1 107 ? -11.437 -18.708 -15.914 1.00 57.94 107 ALA A CA 1
ATOM 847 C C . ALA A 1 107 ? -10.649 -18.734 -14.604 1.00 57.94 107 ALA A C 1
ATOM 849 O O . ALA A 1 107 ? -9.465 -19.084 -14.584 1.00 57.94 107 ALA A O 1
ATOM 850 N N . VAL A 1 108 ? -11.291 -18.242 -13.547 1.00 61.66 108 VAL A N 1
ATOM 851 C CA . VAL A 1 108 ? -10.684 -18.091 -12.230 1.00 61.66 108 VAL A CA 1
ATOM 852 C C . VAL A 1 108 ? -10.176 -19.457 -11.782 1.00 61.66 108 VAL A C 1
ATOM 854 O O . VAL A 1 108 ? -10.981 -20.381 -11.682 1.00 61.66 108 VAL A O 1
ATOM 857 N N . PRO A 1 109 ? -8.868 -19.621 -11.521 1.00 68.44 109 PRO A N 1
ATOM 858 C CA . PRO A 1 109 ? -8.391 -20.830 -10.879 1.00 68.44 109 PRO A CA 1
ATOM 859 C C . PRO A 1 109 ? -9.086 -20.966 -9.522 1.00 68.44 109 PRO A C 1
ATOM 861 O O . PRO A 1 109 ? -8.951 -20.079 -8.682 1.00 68.44 109 PRO A O 1
ATOM 864 N N . THR A 1 110 ? -9.789 -22.076 -9.292 1.00 74.75 110 THR A N 1
ATOM 865 C CA . THR A 1 110 ? -10.534 -22.363 -8.047 1.00 74.75 110 THR A CA 1
ATOM 866 C C . THR A 1 110 ? -9.679 -22.180 -6.786 1.00 74.75 110 THR A C 1
ATOM 868 O O . THR A 1 110 ? -10.184 -21.821 -5.727 1.00 74.75 110 THR A O 1
ATOM 871 N N . ARG A 1 111 ? -8.352 -22.344 -6.906 1.00 80.94 111 ARG A N 1
ATOM 872 C CA . ARG A 1 111 ? -7.383 -22.097 -5.827 1.00 80.94 111 ARG A CA 1
ATOM 873 C C . ARG A 1 111 ? -7.389 -20.661 -5.284 1.00 80.94 111 ARG A C 1
ATOM 875 O O . ARG A 1 111 ? -7.060 -20.462 -4.121 1.00 80.94 111 ARG A O 1
ATOM 882 N N . TYR A 1 112 ? -7.742 -19.665 -6.097 1.00 83.94 112 TYR A N 1
ATOM 883 C CA . TYR A 1 112 ? -7.788 -18.266 -5.661 1.00 83.94 112 TYR A CA 1
ATOM 884 C C . TYR A 1 112 ? -8.994 -17.988 -4.763 1.00 83.94 112 TYR A C 1
ATOM 886 O O . TYR A 1 112 ? -8.854 -17.271 -3.775 1.00 83.94 112 TYR A O 1
ATOM 894 N N . ASP A 1 113 ? -10.144 -18.592 -5.067 1.00 82.81 113 ASP A N 1
ATOM 895 C CA . ASP A 1 113 ? -11.335 -18.486 -4.222 1.00 82.81 113 ASP A CA 1
ATOM 896 C C . ASP A 1 113 ? -11.112 -19.227 -2.898 1.00 82.81 113 ASP A C 1
ATOM 898 O O . ASP A 1 113 ? -11.320 -18.645 -1.838 1.00 82.81 113 ASP A O 1
ATOM 902 N N . ALA A 1 114 ? -10.531 -20.433 -2.947 1.00 85.69 114 ALA A N 1
ATOM 903 C CA . ALA A 1 114 ? -10.171 -21.196 -1.750 1.00 85.69 114 ALA A CA 1
ATOM 904 C C . ALA A 1 114 ? -9.209 -20.435 -0.814 1.00 85.69 114 ALA A C 1
ATOM 906 O O . ALA A 1 114 ? -9.340 -20.502 0.408 1.00 85.69 114 ALA A O 1
ATOM 907 N N . PHE A 1 115 ? -8.255 -19.679 -1.368 1.00 87.50 115 PHE A N 1
ATOM 908 C CA . PHE A 1 115 ? -7.380 -18.815 -0.574 1.00 87.50 115 PHE A CA 1
ATOM 909 C C . PHE A 1 115 ? -8.152 -17.676 0.107 1.00 87.50 115 PHE A C 1
ATOM 911 O O . PHE A 1 115 ? -7.931 -17.397 1.286 1.00 87.50 115 PHE A O 1
ATOM 918 N N . CYS A 1 116 ? -9.063 -17.017 -0.613 1.00 86.88 116 CYS A N 1
ATOM 919 C CA . CYS A 1 116 ? -9.913 -15.982 -0.026 1.00 86.88 116 CYS A CA 1
ATOM 920 C C . CYS A 1 116 ? -10.841 -16.549 1.061 1.00 86.88 116 CYS A C 1
ATOM 922 O O . CYS A 1 116 ? -11.023 -15.899 2.087 1.00 86.88 116 CYS A O 1
ATOM 924 N N . ASP A 1 117 ? -11.366 -17.761 0.879 1.00 87.94 117 ASP A N 1
ATOM 925 C CA . ASP A 1 117 ? -12.197 -18.439 1.880 1.00 87.94 117 ASP A CA 1
ATOM 926 C C . ASP A 1 117 ? -11.392 -18.765 3.146 1.00 87.94 117 ASP A C 1
ATOM 928 O O . ASP A 1 117 ? -11.860 -18.538 4.262 1.00 87.94 117 ASP A O 1
ATOM 932 N N . ALA A 1 118 ? -10.142 -19.215 2.989 1.00 87.94 118 ALA A N 1
ATOM 933 C CA . ALA A 1 118 ? -9.237 -19.430 4.114 1.00 87.94 118 ALA A CA 1
ATOM 934 C C . ALA A 1 118 ? -8.914 -18.121 4.860 1.00 87.94 118 ALA A C 1
ATOM 936 O O . ALA A 1 118 ? -8.874 -18.110 6.090 1.00 87.94 118 ALA A O 1
ATOM 937 N N . LEU A 1 119 ? -8.712 -17.010 4.140 1.00 88.19 119 LEU A N 1
ATOM 938 C CA . LEU A 1 119 ? -8.508 -15.696 4.758 1.00 88.19 119 LEU A CA 1
ATOM 939 C C . LEU A 1 119 ? -9.727 -15.243 5.563 1.00 88.19 119 LEU A C 1
ATOM 941 O O . LEU A 1 119 ? -9.561 -14.768 6.686 1.00 88.19 119 LEU A O 1
ATOM 945 N N . ASP A 1 120 ? -10.932 -15.405 5.019 1.00 86.88 120 ASP A N 1
ATOM 946 C CA . ASP A 1 120 ? -12.158 -15.061 5.739 1.00 86.88 120 ASP A CA 1
ATOM 947 C C . ASP A 1 120 ? -12.316 -15.906 7.004 1.00 86.88 120 ASP A C 1
ATOM 949 O O . ASP A 1 120 ? -12.645 -15.365 8.060 1.00 86.88 120 ASP A O 1
ATOM 953 N N . LEU A 1 121 ? -12.009 -17.206 6.928 1.00 89.19 121 LEU A N 1
ATOM 954 C CA . LEU A 1 121 ? -12.042 -18.101 8.083 1.00 89.19 121 LEU A CA 1
ATOM 955 C C . LEU A 1 121 ? -11.074 -17.642 9.181 1.00 89.19 121 LEU A C 1
ATOM 957 O O . LEU A 1 121 ? -11.438 -17.633 10.353 1.00 89.19 121 LEU A O 1
ATOM 961 N N . VAL A 1 122 ? -9.856 -17.229 8.820 1.00 87.38 122 VAL A N 1
ATOM 962 C CA . VAL A 1 122 ? -8.864 -16.723 9.783 1.00 87.38 122 VAL A CA 1
ATOM 963 C C . VAL A 1 122 ? -9.328 -15.417 10.429 1.00 87.38 122 VAL A C 1
ATOM 965 O O . VAL A 1 122 ? -9.179 -15.249 11.640 1.00 87.38 122 VAL A O 1
ATOM 968 N N . ILE A 1 123 ? -9.905 -14.499 9.649 1.00 83.00 123 ILE A N 1
ATOM 969 C CA . ILE A 1 123 ? -10.442 -13.233 10.170 1.00 83.00 123 ILE A CA 1
ATOM 970 C C . ILE A 1 123 ? -11.605 -13.504 11.135 1.00 83.00 123 ILE A C 1
ATOM 972 O O . ILE A 1 123 ? -11.677 -12.883 12.197 1.00 83.00 123 ILE A O 1
ATOM 976 N N . GLU A 1 124 ? -12.495 -14.438 10.796 1.00 84.38 124 GLU A N 1
ATOM 977 C CA . GLU A 1 124 ? -13.618 -14.814 11.656 1.00 84.38 124 GLU A CA 1
ATOM 978 C C . GLU A 1 124 ? -13.150 -15.520 12.931 1.00 84.38 124 GLU A C 1
ATOM 980 O O . GLU A 1 124 ? -13.573 -15.148 14.022 1.00 84.38 124 GLU A O 1
ATOM 985 N N . ALA A 1 125 ? -12.217 -16.468 12.826 1.00 84.56 125 ALA A N 1
ATOM 986 C CA . ALA A 1 125 ? -11.632 -17.135 13.985 1.00 84.56 125 ALA A CA 1
ATOM 987 C C . ALA A 1 125 ? -10.936 -16.131 14.918 1.00 84.56 125 ALA A C 1
ATOM 989 O O . ALA A 1 125 ? -11.110 -16.188 16.132 1.00 84.56 125 ALA A O 1
ATOM 990 N N . GLY A 1 126 ? -10.205 -15.156 14.364 1.00 79.94 126 GLY A N 1
ATOM 991 C CA . GLY A 1 126 ? -9.624 -14.060 15.141 1.00 79.94 126 GLY A CA 1
ATOM 992 C C . GLY A 1 126 ? -10.687 -13.237 15.873 1.00 79.94 126 GLY A C 1
ATOM 993 O O . GLY A 1 126 ? -10.530 -12.946 17.059 1.00 79.94 126 GLY A O 1
ATOM 994 N N . ARG A 1 127 ? -11.805 -12.925 15.201 1.00 77.25 127 ARG A N 1
ATOM 995 C CA . ARG A 1 127 ? -12.948 -12.236 15.820 1.00 77.25 127 ARG A CA 1
ATOM 996 C C . ARG A 1 127 ? -13.551 -13.053 16.964 1.00 77.25 127 ARG A C 1
ATOM 998 O O . ARG A 1 127 ? -13.842 -12.481 18.009 1.00 77.25 127 ARG A O 1
ATOM 1005 N N . GLN A 1 128 ? -13.723 -14.361 16.786 1.00 78.38 128 GLN A N 1
ATOM 1006 C CA . GLN A 1 128 ? -14.261 -15.255 17.816 1.00 78.38 128 GLN A CA 1
ATOM 1007 C C . GLN A 1 128 ? -13.327 -15.355 19.027 1.00 78.38 128 GLN A C 1
ATOM 1009 O O . GLN A 1 128 ? -13.782 -15.186 20.152 1.00 78.38 128 GLN A O 1
ATOM 1014 N N . ILE A 1 129 ? -12.018 -15.510 18.811 1.00 77.50 129 ILE A N 1
ATOM 1015 C CA . ILE A 1 129 ? -11.018 -15.544 19.891 1.00 77.50 129 ILE A CA 1
ATOM 1016 C C . ILE A 1 129 ? -11.021 -14.234 20.690 1.00 77.50 129 ILE A C 1
ATOM 1018 O O . ILE A 1 129 ? -10.935 -14.243 21.919 1.00 77.50 129 ILE A O 1
ATOM 1022 N N . GLU A 1 130 ? -11.117 -13.088 20.014 1.00 69.75 130 GLU A N 1
ATOM 1023 C CA . GLU A 1 130 ? -11.243 -11.798 20.696 1.00 69.75 130 GLU A CA 1
ATOM 1024 C C . GLU A 1 130 ? -12.585 -11.651 21.422 1.00 69.75 130 GLU A C 1
ATOM 1026 O O . GLU A 1 130 ? -12.626 -11.100 22.522 1.00 69.75 130 GLU A O 1
ATOM 1031 N N . ALA A 1 131 ? -13.669 -12.185 20.855 1.00 68.00 131 ALA A N 1
ATOM 1032 C CA . ALA A 1 131 ? -14.982 -12.194 21.488 1.00 68.00 131 ALA A CA 1
ATOM 1033 C C . ALA A 1 131 ? -15.025 -13.064 22.754 1.00 68.00 131 ALA A C 1
ATOM 1035 O O . ALA A 1 131 ? -15.697 -12.691 23.714 1.00 68.00 131 ALA A O 1
ATOM 1036 N N . GLU A 1 132 ? -14.308 -14.188 22.771 1.00 67.31 132 GLU A N 1
ATOM 1037 C CA . GLU A 1 132 ? -14.180 -15.079 23.929 1.00 67.31 132 GLU A CA 1
ATOM 1038 C C . GLU A 1 132 ? -13.274 -14.494 25.021 1.00 67.31 132 GLU A C 1
ATOM 1040 O O . GLU A 1 132 ? -13.503 -14.726 26.208 1.00 67.31 132 GLU A O 1
ATOM 1045 N N . ARG A 1 133 ? -12.263 -13.697 24.646 1.00 66.06 133 ARG A N 1
ATOM 1046 C CA . ARG A 1 133 ? -11.348 -13.046 25.600 1.00 66.06 133 ARG A CA 1
ATOM 1047 C C . ARG A 1 133 ? -11.982 -11.911 26.407 1.00 66.06 133 ARG A C 1
ATOM 1049 O O . ARG A 1 133 ? -11.447 -11.591 27.468 1.00 66.06 133 ARG A O 1
ATOM 1056 N N . ASP A 1 134 ? -13.080 -11.309 25.945 1.00 62.72 134 ASP A N 1
ATOM 1057 C CA . ASP A 1 134 ? -13.772 -10.232 26.671 1.00 62.72 134 ASP A CA 1
ATOM 1058 C C . ASP A 1 134 ? -15.302 -10.457 26.712 1.00 62.72 134 ASP A C 1
ATOM 1060 O O . ASP A 1 134 ? -16.019 -10.104 25.763 1.00 62.72 134 ASP A O 1
ATOM 1064 N N . PRO A 1 135 ? -15.825 -11.075 27.793 1.00 49.53 135 PRO A N 1
ATOM 1065 C CA . PRO A 1 135 ? -17.143 -11.713 27.797 1.00 49.53 135 PRO A CA 1
ATOM 1066 C C . PRO A 1 135 ? -18.365 -10.781 27.962 1.00 49.53 135 PRO A C 1
ATOM 1068 O O . PRO A 1 135 ? -19.434 -11.256 28.333 1.00 49.53 135 PRO A O 1
ATOM 1071 N N . GLY A 1 136 ? -18.295 -9.481 27.651 1.00 57.50 136 GLY A N 1
ATOM 1072 C CA . GLY A 1 136 ? -19.519 -8.666 27.578 1.00 57.50 136 GLY A CA 1
ATOM 1073 C C . GLY A 1 136 ? -19.323 -7.165 27.395 1.00 57.50 136 GLY A C 1
ATOM 1074 O O . GLY A 1 136 ? -18.254 -6.624 27.673 1.00 57.50 136 GLY A O 1
ATOM 1075 N N . GLU A 1 137 ? -20.389 -6.492 26.950 1.00 66.94 137 GLU A N 1
ATOM 1076 C CA . GLU A 1 137 ? -20.526 -5.034 27.030 1.00 66.94 137 GLU A CA 1
ATOM 1077 C C . GLU A 1 137 ? -20.366 -4.597 28.490 1.00 66.94 137 GLU A C 1
ATOM 1079 O O . GLU A 1 137 ? -21.232 -4.841 29.334 1.00 66.94 137 GLU A O 1
ATOM 1084 N N . ARG A 1 138 ? -19.236 -3.966 28.819 1.00 79.31 138 ARG A N 1
ATOM 1085 C CA . ARG A 1 138 ? -19.024 -3.431 30.166 1.00 79.31 138 ARG A CA 1
ATOM 1086 C C . ARG A 1 138 ? -19.641 -2.048 30.245 1.00 79.31 138 ARG A C 1
ATOM 1088 O O . ARG A 1 138 ? -19.164 -1.117 29.596 1.00 79.31 138 ARG A O 1
ATOM 1095 N N . ILE A 1 139 ? -20.686 -1.935 31.055 1.00 86.19 139 ILE A N 1
ATOM 1096 C CA . ILE A 1 139 ? -21.344 -0.668 31.360 1.00 86.19 139 ILE A CA 1
ATOM 1097 C C . ILE A 1 139 ? -20.537 0.055 32.442 1.00 86.19 139 ILE A C 1
ATOM 1099 O O . ILE A 1 139 ? -20.227 -0.507 33.493 1.00 86.19 139 ILE A O 1
ATOM 1103 N N . LEU A 1 140 ? -20.203 1.312 32.173 1.00 88.88 140 LEU A N 1
ATOM 1104 C CA . LEU A 1 140 ? -19.429 2.211 33.020 1.00 88.88 140 LEU A CA 1
ATOM 1105 C C . LEU A 1 140 ? -20.306 3.438 33.312 1.00 88.88 140 LEU A C 1
ATOM 1107 O O . LEU A 1 140 ? -20.360 4.366 32.498 1.00 88.88 140 LEU A O 1
ATOM 1111 N N . PRO A 1 141 ? -21.033 3.442 34.439 1.00 91.31 141 PRO A N 1
ATOM 1112 C CA . PRO A 1 141 ? -21.848 4.581 34.833 1.00 91.31 141 PRO A CA 1
ATOM 1113 C C . PRO A 1 141 ? -20.952 5.777 35.150 1.00 91.31 141 PRO A C 1
ATOM 1115 O O . PRO A 1 141 ? -19.950 5.627 35.854 1.00 91.31 141 PRO A O 1
ATOM 1118 N N . TYR A 1 142 ? -21.322 6.954 34.661 1.00 93.44 142 TYR A N 1
ATOM 1119 C CA . TYR A 1 142 ? -20.655 8.216 34.948 1.00 93.44 142 TYR A CA 1
ATOM 1120 C C . TYR A 1 142 ? -21.662 9.245 35.456 1.00 93.44 142 TYR A C 1
ATOM 1122 O O . TYR A 1 142 ? -22.830 9.241 35.066 1.00 93.44 142 TYR A O 1
ATOM 1130 N N . TYR A 1 143 ? -21.198 10.134 36.327 1.00 92.56 143 TYR A N 1
ATOM 1131 C CA . TYR A 1 143 ? -22.044 11.145 36.964 1.00 92.56 143 TYR A CA 1
ATOM 1132 C C . TYR A 1 143 ? -21.615 12.581 36.647 1.00 92.56 143 TYR A C 1
ATOM 1134 O O . TYR A 1 143 ? -22.323 13.517 37.007 1.00 92.56 143 TYR A O 1
ATOM 1142 N N . GLU A 1 144 ? -20.464 12.769 35.997 1.00 91.19 144 GLU A N 1
ATOM 1143 C CA . GLU A 1 144 ? -19.972 14.094 35.628 1.00 91.19 144 GLU A CA 1
ATOM 1144 C C . GLU A 1 144 ? -19.092 14.030 34.371 1.00 91.19 144 GLU A C 1
ATOM 1146 O O . GLU A 1 144 ? -18.318 13.083 34.180 1.00 91.19 144 GLU A O 1
ATOM 1151 N N . VAL A 1 145 ? -19.187 15.067 33.529 1.00 90.38 145 VAL A N 1
ATOM 1152 C CA . VAL A 1 145 ? -18.378 15.232 32.311 1.00 90.38 145 VAL A CA 1
ATOM 1153 C C . VAL A 1 145 ? -17.694 16.594 32.299 1.00 90.38 145 VAL A C 1
ATOM 1155 O O . VAL A 1 145 ? -18.344 17.635 32.160 1.00 90.38 145 VAL A O 1
ATOM 1158 N N . LEU A 1 146 ? -16.367 16.574 32.358 1.00 86.81 146 LEU A N 1
ATOM 1159 C CA . LEU A 1 146 ? -15.498 17.743 32.347 1.00 86.81 146 LEU A CA 1
ATOM 1160 C C . LEU A 1 146 ? -14.864 17.938 30.964 1.00 86.81 146 LEU A C 1
ATOM 1162 O O . LEU A 1 146 ? -14.562 16.987 30.238 1.00 86.81 146 LEU A O 1
ATOM 1166 N N . THR A 1 147 ? -14.619 19.191 30.595 1.00 78.31 147 THR A N 1
ATOM 1167 C CA . THR A 1 147 ? -13.868 19.517 29.376 1.00 78.31 147 THR A CA 1
ATOM 1168 C C . THR A 1 147 ? -12.375 19.368 29.654 1.00 78.31 147 THR A C 1
ATOM 1170 O O . THR A 1 147 ? -11.874 19.915 30.637 1.00 78.31 147 THR A O 1
ATOM 1173 N N . ALA A 1 148 ? -11.647 18.653 28.792 1.00 69.06 148 ALA A N 1
ATOM 1174 C CA . ALA A 1 148 ? -10.202 18.512 28.935 1.00 69.06 148 ALA A CA 1
ATOM 1175 C C . ALA A 1 148 ? -9.514 19.870 28.742 1.00 69.06 148 ALA A C 1
ATOM 1177 O O . ALA A 1 148 ? -9.402 20.376 27.624 1.00 69.06 148 ALA A O 1
ATOM 1178 N N . ALA A 1 149 ? -9.044 20.480 29.830 1.00 54.03 149 ALA A N 1
ATOM 1179 C CA . ALA A 1 149 ? -8.245 21.695 29.767 1.00 54.03 149 ALA A CA 1
ATOM 1180 C C . ALA A 1 149 ? -6.817 21.342 29.323 1.00 54.03 149 ALA A C 1
ATOM 1182 O O . ALA A 1 149 ? -5.923 21.184 30.150 1.00 54.03 149 ALA A O 1
ATOM 1183 N N . GLN A 1 150 ? -6.583 21.206 28.014 1.00 46.81 150 GLN A N 1
ATOM 1184 C CA . GLN A 1 150 ? -5.221 21.141 27.486 1.00 46.81 150 GLN A CA 1
ATOM 1185 C C . GLN A 1 150 ? -5.008 22.165 26.359 1.00 46.81 150 GLN A C 1
ATOM 1187 O O . GLN A 1 150 ? -5.685 22.115 25.327 1.00 46.81 150 GLN A O 1
ATOM 1192 N N . PRO A 1 151 ? -4.068 23.117 26.520 1.00 45.81 151 PRO A N 1
ATOM 1193 C CA . PRO A 1 151 ? -3.798 24.121 25.508 1.00 45.81 151 PRO A CA 1
ATOM 1194 C C . PRO A 1 151 ? -2.871 23.526 24.445 1.00 45.81 151 PRO A C 1
ATOM 1196 O O . PRO A 1 151 ? -1.665 23.438 24.665 1.00 45.81 151 PRO A O 1
ATOM 1199 N N . ARG A 1 152 ? -3.436 23.124 23.295 1.00 44.16 152 ARG A N 1
ATOM 1200 C CA . ARG A 1 152 ? -2.896 23.315 21.924 1.00 44.16 152 ARG A CA 1
ATOM 1201 C C . ARG A 1 152 ? -3.740 22.562 20.875 1.00 44.16 152 ARG A C 1
ATOM 1203 O O . ARG A 1 152 ? -3.794 21.340 20.834 1.00 44.16 152 ARG A O 1
ATOM 1210 N N . ARG A 1 153 ? -4.351 23.348 19.980 1.00 39.25 153 ARG A N 1
ATOM 1211 C CA . ARG A 1 153 ? -4.758 23.073 18.581 1.00 39.25 153 ARG A CA 1
ATOM 1212 C C . ARG A 1 153 ? -5.612 21.847 18.192 1.00 39.25 153 ARG A C 1
ATOM 1214 O O . ARG A 1 153 ? -5.972 21.794 17.022 1.00 39.25 153 ARG A O 1
ATOM 1221 N N . SER A 1 154 ? -6.006 20.926 19.077 1.00 46.59 154 SER A N 1
ATOM 1222 C CA . SER A 1 154 ? -6.883 19.798 18.670 1.00 46.59 154 SER A CA 1
ATOM 1223 C C . SER A 1 154 ? -7.804 19.215 19.757 1.00 46.59 154 SER A C 1
ATOM 1225 O O . SER A 1 154 ? -8.288 18.102 19.616 1.00 46.59 154 SER A O 1
ATOM 1227 N N . ALA A 1 155 ? -8.114 19.966 20.821 1.00 54.56 155 ALA A N 1
ATOM 1228 C CA . ALA A 1 155 ? -8.976 19.498 21.921 1.00 54.56 155 ALA A CA 1
ATOM 1229 C C . ALA A 1 155 ? -10.479 19.360 21.565 1.00 54.56 155 ALA A C 1
ATOM 1231 O O . ALA A 1 155 ? -11.292 19.046 22.434 1.00 54.56 155 ALA A O 1
ATOM 1232 N N . ALA A 1 156 ? -10.871 19.609 20.309 1.00 59.38 156 ALA A N 1
ATOM 1233 C CA . ALA A 1 156 ? -12.249 19.459 19.849 1.00 59.38 156 ALA A CA 1
ATOM 1234 C C . ALA A 1 156 ? -12.611 17.966 19.799 1.00 59.38 156 ALA A C 1
ATOM 1236 O O . ALA A 1 156 ? -12.327 17.291 18.815 1.00 59.38 156 ALA A O 1
ATOM 1237 N N . GLY A 1 157 ? -13.198 17.459 20.884 1.00 76.75 157 GLY A N 1
ATOM 1238 C CA . GLY A 1 157 ? -13.582 16.053 21.018 1.00 76.75 157 GLY A CA 1
ATOM 1239 C C . GLY A 1 157 ? -12.869 15.289 22.134 1.00 76.75 157 GLY A C 1
ATOM 1240 O O . GLY A 1 157 ? -12.986 14.071 22.159 1.00 76.75 157 GLY A O 1
ATOM 1241 N N . VAL A 1 158 ? -12.150 15.947 23.054 1.00 87.88 158 VAL A N 1
ATOM 1242 C CA . VAL A 1 158 ? -11.592 15.275 24.245 1.00 87.88 158 VAL A CA 1
ATOM 1243 C C . VAL A 1 158 ? -12.359 15.679 25.501 1.00 87.88 158 VAL A C 1
ATOM 1245 O O . VAL A 1 158 ? -12.421 16.861 25.847 1.00 87.88 158 VAL A O 1
ATOM 1248 N N . TYR A 1 159 ? -12.908 14.691 26.204 1.00 89.75 159 TYR A N 1
ATOM 1249 C CA . TYR A 1 159 ? -13.699 14.888 27.419 1.00 89.75 159 TYR A CA 1
ATOM 1250 C C . TYR A 1 159 ? -13.247 13.949 28.531 1.00 89.75 159 TYR A C 1
ATOM 1252 O O . TYR A 1 159 ? -12.773 12.842 28.277 1.00 89.75 159 TYR A O 1
ATOM 1260 N N . LEU A 1 160 ? -13.390 14.415 29.768 1.00 91.88 160 LEU A N 1
ATOM 1261 C CA . LEU A 1 160 ? -13.115 13.648 30.974 1.00 91.88 160 LEU A CA 1
ATOM 1262 C C . LEU A 1 160 ? -14.446 13.216 31.576 1.00 91.88 160 LEU A C 1
ATOM 1264 O O . LEU A 1 160 ? -15.321 14.047 31.793 1.00 91.88 160 LEU A O 1
ATOM 1268 N N . PHE A 1 161 ? -14.575 11.937 31.880 1.00 92.44 161 PHE A N 1
ATOM 1269 C CA . PHE A 1 161 ? -15.747 11.352 32.513 1.00 92.44 161 PHE A CA 1
ATOM 1270 C C . PHE A 1 161 ? -15.362 10.887 33.911 1.00 92.44 161 PHE A C 1
ATOM 1272 O O . PHE A 1 161 ? -14.391 10.144 34.064 1.00 92.44 161 PHE A O 1
ATOM 1279 N N . ARG A 1 162 ? -16.119 11.313 34.923 1.00 93.00 162 ARG A N 1
ATOM 1280 C CA . ARG A 1 162 ? -16.031 10.743 36.271 1.00 93.00 162 ARG A CA 1
ATOM 1281 C C . ARG A 1 162 ? -17.029 9.614 36.402 1.00 93.00 162 ARG A C 1
ATOM 1283 O O . ARG A 1 162 ? -18.243 9.818 36.335 1.00 93.00 162 ARG A O 1
ATOM 1290 N N . LEU A 1 163 ? -16.488 8.420 36.562 1.00 92.62 163 LEU A N 1
ATOM 1291 C CA . LEU A 1 163 ? -17.242 7.206 36.758 1.00 92.62 163 LEU A CA 1
ATOM 1292 C C . LEU A 1 163 ? -17.734 7.099 38.194 1.00 92.62 163 LEU A C 1
ATOM 1294 O O . LEU A 1 163 ? -17.032 7.454 39.130 1.00 92.62 163 LEU A O 1
ATOM 1298 N N . SER A 1 164 ? -18.911 6.511 38.382 1.00 89.50 164 SER A N 1
ATOM 1299 C CA . SER A 1 164 ? -19.442 6.208 39.716 1.00 89.50 164 SER A CA 1
ATOM 1300 C C . SER A 1 164 ? -18.656 5.112 40.447 1.00 89.50 164 SER A C 1
ATOM 1302 O O . SER A 1 164 ? -18.916 4.856 41.620 1.00 89.50 164 SER A O 1
ATOM 1304 N N . ARG A 1 165 ? -17.778 4.395 39.733 1.00 84.31 165 ARG A N 1
ATOM 1305 C CA . ARG A 1 165 ? -16.887 3.343 40.237 1.00 84.31 165 ARG A CA 1
ATOM 1306 C C . ARG A 1 165 ? -15.624 3.307 39.375 1.00 84.31 165 ARG A C 1
ATOM 1308 O O . ARG A 1 165 ? -15.734 3.595 38.182 1.00 84.31 165 ARG A O 1
ATOM 1315 N N . PRO A 1 166 ? -14.465 2.881 39.907 1.00 79.50 166 PRO A N 1
ATOM 1316 C CA . PRO A 1 166 ? -13.252 2.736 39.111 1.00 79.50 166 PRO A CA 1
ATOM 1317 C C . PRO A 1 166 ? -13.495 1.907 37.845 1.00 79.50 166 PRO A C 1
ATOM 1319 O O . PRO A 1 166 ? -14.053 0.807 37.896 1.00 79.50 166 PRO A O 1
ATOM 1322 N N . GLY A 1 167 ? -13.109 2.462 36.697 1.00 70.44 167 GLY A N 1
ATOM 1323 C CA . GLY A 1 167 ? -13.345 1.838 35.399 1.00 70.44 167 GLY A CA 1
ATOM 1324 C C . GLY A 1 167 ? -12.373 0.694 35.141 1.00 70.44 167 GLY A C 1
ATOM 1325 O O . GLY A 1 167 ? -11.179 0.821 35.384 1.00 70.44 167 GLY A O 1
ATOM 1326 N N . THR A 1 168 ? -12.856 -0.417 34.582 1.00 74.19 168 THR A N 1
ATOM 1327 C CA . THR A 1 168 ? -11.979 -1.538 34.187 1.00 74.19 168 THR A CA 1
ATOM 1328 C C . THR A 1 168 ? -11.400 -1.387 32.777 1.00 74.19 168 THR A C 1
ATOM 1330 O O . THR A 1 168 ? -10.723 -2.295 32.298 1.00 74.19 168 THR A O 1
ATOM 1333 N N . VAL A 1 169 ? -11.718 -0.299 32.066 1.00 78.00 169 VAL A N 1
ATOM 1334 C CA . VAL A 1 169 ? -11.248 -0.077 30.691 1.00 78.00 169 VAL A CA 1
ATOM 1335 C C . VAL A 1 169 ? -9.832 0.467 30.718 1.00 78.00 169 VAL A C 1
ATOM 1337 O O . VAL A 1 169 ? -9.557 1.487 31.345 1.00 78.00 169 VAL A O 1
ATOM 1340 N N . GLN A 1 170 ? -8.942 -0.219 30.009 1.00 80.75 170 GLN A N 1
ATOM 1341 C CA . GLN A 1 170 ? -7.549 0.183 29.893 1.00 80.75 170 GLN A CA 1
ATOM 1342 C C . GLN A 1 170 ? -7.363 1.305 28.872 1.00 80.75 170 GLN A C 1
ATOM 1344 O O . GLN A 1 170 ? -8.160 1.484 27.944 1.00 80.75 170 GLN A O 1
ATOM 1349 N N . GLN A 1 171 ? -6.248 2.021 29.008 1.00 83.44 171 GLN A N 1
ATOM 1350 C CA . GLN A 1 171 ? -5.795 2.974 28.008 1.00 83.44 171 GLN A CA 1
ATOM 1351 C C . GLN A 1 171 ? -5.756 2.320 26.619 1.00 83.44 171 GLN A C 1
ATOM 1353 O O . GLN A 1 171 ? -5.220 1.232 26.420 1.00 83.44 171 GLN A O 1
ATOM 1358 N N . GLY A 1 172 ? -6.333 3.005 25.639 1.00 79.31 172 GLY A N 1
ATOM 1359 C CA . GLY A 1 172 ? -6.464 2.539 24.269 1.00 79.31 172 GLY A CA 1
ATOM 1360 C C . GLY A 1 172 ? -7.737 1.748 23.972 1.00 79.31 172 GLY A C 1
ATOM 1361 O O . GLY A 1 172 ? -7.996 1.528 22.788 1.00 79.31 172 GLY A O 1
ATOM 1362 N N . GLY A 1 173 ? -8.523 1.377 24.990 1.00 82.88 173 GLY A N 1
ATOM 1363 C CA . GLY A 1 173 ? -9.844 0.772 24.828 1.00 82.88 173 GLY A CA 1
ATOM 1364 C C . GLY A 1 173 ? -10.833 1.709 24.132 1.00 82.88 173 GLY A C 1
ATOM 1365 O O . GLY A 1 173 ? -10.691 2.932 24.193 1.00 82.88 173 GLY A O 1
ATOM 1366 N N . MET A 1 174 ? -11.829 1.133 23.460 1.00 85.44 174 MET A N 1
ATOM 1367 C CA . MET A 1 174 ? -12.891 1.891 22.798 1.00 85.44 174 MET A CA 1
ATOM 1368 C C . MET A 1 174 ? -14.129 1.942 23.684 1.00 85.44 174 MET A C 1
ATOM 1370 O O . MET A 1 174 ? -14.461 0.983 24.376 1.00 85.44 174 MET A O 1
ATOM 1374 N N . VAL A 1 175 ? -14.824 3.069 23.653 1.00 87.31 175 VAL A N 1
ATOM 1375 C CA . VAL A 1 175 ? -16.053 3.302 24.413 1.00 87.31 175 VAL A CA 1
ATOM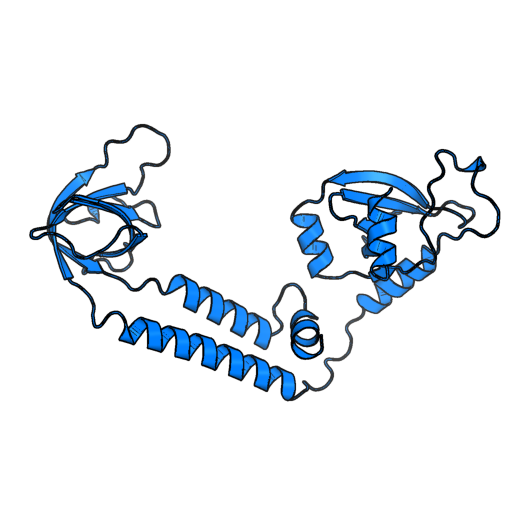 1376 C C . VAL A 1 175 ? -17.038 4.094 23.563 1.00 87.31 175 VAL A C 1
ATOM 1378 O O . VAL A 1 175 ? -16.644 4.845 22.668 1.00 87.31 175 VAL A O 1
ATOM 1381 N N . HIS A 1 176 ? -18.324 3.927 23.838 1.00 88.94 176 HIS A N 1
ATOM 1382 C CA . HIS A 1 176 ? -19.387 4.761 23.283 1.00 88.94 176 HIS A CA 1
ATOM 1383 C C . HIS A 1 176 ? -20.408 5.110 24.360 1.00 88.94 176 HIS A C 1
ATOM 1385 O O . HIS A 1 176 ? -20.477 4.444 25.391 1.00 88.94 176 HIS A O 1
ATOM 1391 N N . LEU A 1 177 ? -21.201 6.153 24.141 1.00 88.19 177 LEU A N 1
ATOM 1392 C CA . LEU A 1 177 ? -22.327 6.467 25.020 1.00 88.19 177 LEU A CA 1
ATOM 1393 C C . LEU A 1 177 ? -23.482 5.504 24.742 1.00 88.19 177 LEU A C 1
ATOM 1395 O O . LEU A 1 177 ? -23.881 5.353 23.591 1.00 88.19 177 LEU A O 1
ATOM 1399 N N . ARG A 1 178 ? -24.065 4.897 25.783 1.00 85.44 178 ARG A N 1
ATOM 1400 C CA . ARG A 1 178 ? -25.143 3.900 25.628 1.00 85.44 178 ARG A CA 1
ATOM 1401 C C . ARG A 1 178 ? -26.325 4.413 24.799 1.00 85.44 178 ARG A C 1
ATOM 1403 O O . ARG A 1 178 ? -26.843 3.696 23.953 1.00 85.44 178 ARG A O 1
ATOM 1410 N N . ASN A 1 179 ? -26.729 5.659 25.037 1.00 83.56 179 ASN A N 1
ATOM 1411 C CA . ASN A 1 179 ? -27.866 6.285 24.353 1.00 83.56 179 ASN A CA 1
ATOM 1412 C C . ASN A 1 179 ? -27.474 6.982 23.038 1.00 83.56 179 ASN A C 1
ATOM 1414 O O . ASN A 1 179 ? -28.344 7.446 22.312 1.00 83.56 179 ASN A O 1
ATOM 1418 N N . GLU A 1 180 ? -26.178 7.063 22.733 1.00 83.81 180 GLU A N 1
ATOM 1419 C CA . GLU A 1 180 ? -25.625 7.739 21.556 1.00 83.81 180 GLU A CA 1
ATOM 1420 C C . GLU A 1 180 ? -24.474 6.883 20.978 1.00 83.81 180 GLU A C 1
ATOM 1422 O O . GLU A 1 180 ? -23.305 7.273 21.055 1.00 83.81 180 GLU A O 1
ATOM 1427 N N . PRO A 1 181 ? -24.759 5.693 20.411 1.00 78.31 181 PRO A N 1
ATOM 1428 C CA . PRO A 1 181 ? -23.733 4.729 19.986 1.00 78.31 181 PRO A CA 1
ATOM 1429 C C . PRO A 1 181 ? -22.857 5.197 18.813 1.00 78.31 181 PRO A C 1
ATOM 1431 O O . PRO A 1 181 ? -21.807 4.604 18.535 1.00 78.31 181 PRO A O 1
ATOM 1434 N N . ASP A 1 182 ? -23.266 6.268 18.133 1.00 78.75 182 ASP A N 1
ATOM 1435 C CA . ASP A 1 182 ? -22.474 6.955 17.111 1.00 78.75 182 ASP A CA 1
ATOM 1436 C C . ASP A 1 182 ? -21.378 7.840 17.724 1.00 78.75 182 ASP A C 1
ATOM 1438 O O . ASP A 1 182 ? -20.374 8.135 17.072 1.00 78.75 182 ASP A O 1
ATOM 1442 N N . LEU A 1 183 ? -21.530 8.242 18.990 1.00 85.38 183 LEU A N 1
ATOM 1443 C CA . LEU A 1 183 ? -20.513 8.967 19.743 1.00 85.38 183 LEU A CA 1
ATOM 1444 C C . LEU A 1 183 ? -19.512 7.973 20.329 1.00 85.38 183 LEU A C 1
ATOM 1446 O O . LEU A 1 183 ? -19.603 7.558 21.486 1.00 85.38 183 LEU A O 1
ATOM 1450 N N . ARG A 1 184 ? -18.551 7.588 19.488 1.00 86.88 184 ARG A N 1
ATOM 1451 C CA . ARG A 1 184 ? -17.467 6.658 19.819 1.00 86.88 184 ARG A CA 1
ATOM 1452 C C . ARG A 1 184 ? -16.169 7.398 20.073 1.00 86.88 184 ARG A C 1
ATOM 1454 O O . ARG A 1 184 ? -15.876 8.406 19.428 1.00 86.88 184 ARG A O 1
ATOM 1461 N N . GLY A 1 185 ? -15.378 6.866 20.991 1.00 87.88 185 GLY A N 1
ATOM 1462 C CA . GLY A 1 185 ? -14.067 7.405 21.284 1.00 87.88 185 GLY A CA 1
ATOM 1463 C C . GLY A 1 185 ? -13.130 6.386 21.894 1.00 87.88 185 GLY A C 1
ATOM 1464 O O . GLY A 1 185 ? -13.517 5.294 22.318 1.00 87.88 185 GLY A O 1
ATOM 1465 N N . ARG A 1 186 ? -11.865 6.779 21.937 1.00 88.75 186 ARG A N 1
ATOM 1466 C CA . ARG A 1 186 ? -10.774 6.006 22.502 1.00 88.75 186 ARG A CA 1
ATOM 1467 C C . ARG A 1 186 ? -10.396 6.552 23.868 1.00 88.75 186 ARG A C 1
ATOM 1469 O O . ARG A 1 186 ? -10.211 7.758 24.028 1.00 88.75 186 ARG A O 1
ATOM 1476 N N . VAL A 1 187 ? -10.205 5.660 24.833 1.00 88.38 187 VAL A N 1
ATOM 1477 C CA . VAL A 1 187 ? -9.658 6.007 26.145 1.00 88.38 187 VAL A CA 1
ATOM 1478 C C . VAL A 1 187 ? -8.190 6.394 25.984 1.00 88.38 187 VAL A C 1
ATOM 1480 O O . VAL A 1 187 ? -7.363 5.576 25.583 1.00 88.38 187 VAL A O 1
ATOM 1483 N N . THR A 1 188 ? -7.848 7.645 26.275 1.00 89.12 188 THR A N 1
ATOM 1484 C CA . THR A 1 188 ? -6.477 8.168 26.178 1.00 89.12 188 THR A CA 1
ATOM 1485 C C . THR A 1 188 ? -5.753 8.168 27.516 1.00 89.12 188 THR A C 1
ATOM 1487 O O . THR A 1 188 ? -4.524 8.101 27.521 1.00 89.12 188 THR A O 1
ATOM 1490 N N . ALA A 1 189 ? -6.487 8.194 28.629 1.00 87.62 189 ALA A N 1
ATOM 1491 C CA . ALA A 1 189 ? -5.954 8.081 29.982 1.00 87.62 189 ALA A CA 1
ATOM 1492 C C . ALA A 1 189 ? -7.023 7.544 30.947 1.00 87.62 189 ALA A C 1
ATOM 1494 O O . ALA A 1 189 ? -8.220 7.751 30.734 1.00 87.62 189 ALA A O 1
ATOM 1495 N N . THR A 1 190 ? -6.567 6.894 32.015 1.00 87.44 190 THR A N 1
ATOM 1496 C CA . THR A 1 190 ? -7.402 6.354 33.092 1.00 87.44 190 THR A CA 1
ATOM 1497 C C . THR A 1 190 ? -6.714 6.663 34.418 1.00 87.44 190 THR A C 1
ATOM 1499 O O . THR A 1 190 ? -5.540 6.333 34.576 1.00 87.44 190 THR A O 1
ATOM 1502 N N . ASP A 1 191 ? -7.423 7.296 35.348 1.00 86.44 191 ASP A N 1
ATOM 1503 C CA . ASP A 1 191 ? -6.931 7.643 36.685 1.00 86.44 191 ASP A CA 1
ATOM 1504 C C . ASP A 1 191 ? -8.029 7.360 37.719 1.00 86.44 191 ASP A C 1
ATOM 1506 O O . ASP A 1 191 ? -8.908 8.186 37.963 1.00 86.44 191 ASP A O 1
ATOM 1510 N N . GLY A 1 192 ? -8.039 6.136 38.256 1.00 85.12 192 GLY A N 1
ATOM 1511 C CA . GLY A 1 192 ? -9.078 5.659 39.172 1.00 85.12 192 GLY A CA 1
ATOM 1512 C C . GLY A 1 192 ? -10.481 5.725 38.559 1.00 85.12 192 GLY A C 1
ATOM 1513 O O . GLY A 1 192 ? -10.861 4.892 37.735 1.00 85.12 192 GLY A O 1
ATOM 1514 N N . GLU A 1 193 ? -11.258 6.716 38.986 1.00 89.69 193 GLU A N 1
ATOM 1515 C CA . GLU A 1 193 ? -12.625 6.987 38.520 1.00 89.69 193 GLU A CA 1
ATOM 1516 C C . GLU A 1 193 ? -12.671 7.961 37.335 1.00 89.69 193 GLU A C 1
ATOM 1518 O O . GLU A 1 193 ? -13.729 8.191 36.760 1.00 89.69 193 GLU A O 1
ATOM 1523 N N . LEU A 1 194 ? -11.535 8.532 36.942 1.00 90.06 194 LEU A N 1
ATOM 1524 C CA . LEU A 1 194 ? -11.434 9.474 35.839 1.00 90.06 194 LEU A CA 1
ATOM 1525 C C . LEU A 1 194 ? -11.065 8.744 34.540 1.00 90.06 194 LEU A C 1
ATOM 1527 O O . LEU A 1 194 ? -10.038 8.068 34.458 1.00 90.06 194 LEU A O 1
ATOM 1531 N N . LEU A 1 195 ? -11.866 8.927 33.494 1.00 90.50 195 LEU A N 1
ATOM 1532 C CA . LEU A 1 195 ? -11.583 8.447 32.141 1.00 90.50 195 LEU A CA 1
ATOM 1533 C C . LEU A 1 195 ? -11.477 9.619 31.177 1.00 90.50 195 LEU A C 1
ATOM 1535 O O . LEU A 1 195 ? -12.434 10.369 31.000 1.00 90.50 195 LEU A O 1
ATOM 1539 N N . THR A 1 196 ? -10.345 9.739 30.493 1.00 91.88 196 THR A N 1
ATOM 1540 C CA . THR A 1 196 ? -10.186 10.698 29.396 1.00 91.88 196 THR A CA 1
ATOM 1541 C C . THR A 1 196 ? -10.468 9.993 28.082 1.00 91.88 196 THR A C 1
ATOM 1543 O O . THR A 1 196 ? -9.819 8.999 27.753 1.00 91.88 196 THR A O 1
ATOM 1546 N N . ILE A 1 197 ? -11.425 10.511 27.318 1.00 90.50 197 ILE A N 1
ATOM 1547 C CA . ILE A 1 197 ? -11.873 9.933 26.051 1.00 90.50 197 ILE A CA 1
ATOM 1548 C C . ILE A 1 197 ? -11.663 10.954 24.940 1.00 90.50 197 ILE A C 1
ATOM 1550 O O . ILE A 1 197 ? -12.120 12.091 25.042 1.00 90.50 197 ILE A O 1
ATOM 1554 N N . ALA A 1 198 ? -10.991 10.532 23.872 1.00 89.94 198 ALA A N 1
ATOM 1555 C CA . ALA A 1 198 ? -10.917 11.261 22.613 1.00 89.94 198 ALA A CA 1
ATOM 1556 C C . ALA A 1 198 ? -11.912 10.651 21.621 1.00 89.94 198 ALA A C 1
ATOM 1558 O O . ALA A 1 198 ? -11.766 9.491 21.240 1.00 89.94 198 ALA A O 1
ATOM 1559 N N . PHE A 1 199 ? -12.926 11.416 21.228 1.00 87.50 199 PHE A N 1
ATOM 1560 C CA . PHE A 1 199 ? -13.931 10.994 20.257 1.00 87.50 199 PHE A CA 1
ATOM 1561 C C . PHE A 1 199 ? -13.371 10.990 18.831 1.00 87.50 199 PHE A C 1
ATOM 1563 O O . PHE A 1 199 ? -12.535 11.821 18.474 1.00 87.50 199 PHE A O 1
ATOM 1570 N N . ASP A 1 200 ? -13.864 10.061 18.010 1.00 81.75 200 ASP A N 1
ATOM 1571 C CA . ASP A 1 200 ? -13.416 9.876 16.622 1.00 81.75 200 ASP A CA 1
ATOM 1572 C C . ASP A 1 200 ? -13.796 11.064 15.716 1.00 81.75 200 ASP A C 1
ATOM 1574 O O . ASP A 1 200 ? -13.182 11.295 14.672 1.00 81.75 200 ASP A O 1
ATOM 1578 N N . VAL A 1 201 ? -14.815 11.826 16.119 1.00 79.44 201 VAL A N 1
ATOM 1579 C CA . VAL A 1 201 ? -15.311 13.025 15.437 1.00 79.44 201 VAL A CA 1
ATOM 1580 C C . VAL A 1 201 ? -15.425 14.182 16.424 1.00 79.44 201 VAL A C 1
ATOM 1582 O O . VAL A 1 201 ? -15.560 13.974 17.628 1.00 79.44 201 VAL A O 1
ATOM 1585 N N . ALA A 1 202 ? -15.414 15.419 15.922 1.00 77.75 202 ALA A N 1
ATOM 1586 C CA . ALA A 1 202 ? -15.741 16.575 16.749 1.00 77.75 202 ALA A CA 1
ATOM 1587 C C . ALA A 1 202 ? -17.198 16.457 17.234 1.00 77.75 202 ALA A C 1
ATOM 1589 O O . ALA A 1 202 ? -18.127 16.429 16.426 1.00 77.75 202 ALA A O 1
ATOM 1590 N N . VAL A 1 203 ? -17.390 16.368 18.550 1.00 77.00 203 VAL A N 1
ATOM 1591 C CA . VAL A 1 203 ? -18.708 16.195 19.174 1.00 77.00 203 VAL A CA 1
ATOM 1592 C C . VAL A 1 203 ? -19.214 17.537 19.691 1.00 77.00 203 VAL A C 1
ATOM 1594 O O . VAL A 1 203 ? -18.491 18.252 20.384 1.00 77.00 203 VAL A O 1
ATOM 1597 N N . ASP A 1 204 ? -20.470 17.875 19.390 1.00 80.44 204 ASP A N 1
ATOM 1598 C CA . ASP A 1 204 ? -21.164 18.952 20.099 1.00 80.44 204 ASP A CA 1
ATOM 1599 C C . ASP A 1 204 ? -21.395 18.515 21.552 1.00 80.44 204 ASP A C 1
ATOM 1601 O O . ASP A 1 204 ? -22.093 17.532 21.809 1.00 80.44 204 ASP A O 1
ATOM 1605 N N . ARG A 1 205 ? -20.830 19.260 22.511 1.00 81.75 205 ARG A N 1
ATOM 1606 C CA . ARG A 1 205 ? -20.928 18.981 23.954 1.00 81.75 205 ARG A CA 1
ATOM 1607 C C . ARG A 1 205 ? -22.370 18.792 24.434 1.00 81.75 205 ARG A C 1
ATOM 1609 O O . ARG A 1 205 ? -22.574 18.062 25.402 1.00 81.75 205 ARG A O 1
ATOM 1616 N N . ARG A 1 206 ? -23.359 19.409 23.776 1.00 83.19 206 ARG A N 1
ATOM 1617 C CA . ARG A 1 206 ? -24.788 19.267 24.112 1.00 83.19 206 ARG A CA 1
ATOM 1618 C C . ARG A 1 206 ? -25.323 17.851 23.899 1.00 83.19 206 ARG A C 1
ATOM 1620 O O . ARG A 1 206 ? -26.312 17.487 24.521 1.00 83.19 206 ARG A O 1
ATOM 1627 N N . ARG A 1 207 ? -24.669 17.058 23.046 1.00 83.38 207 ARG A N 1
ATOM 1628 C CA . ARG A 1 207 ? -25.020 15.654 22.795 1.00 83.38 207 ARG A CA 1
ATOM 1629 C C . ARG A 1 207 ? -24.463 14.691 23.840 1.00 83.38 207 ARG A C 1
ATOM 1631 O O . ARG A 1 207 ? -24.828 13.524 23.826 1.00 83.38 207 ARG A O 1
ATOM 1638 N N . ILE A 1 208 ? -23.570 15.150 24.718 1.00 86.25 208 ILE A N 1
ATOM 1639 C CA . ILE A 1 208 ? -23.018 14.336 25.802 1.00 86.25 208 ILE A CA 1
ATOM 1640 C C . ILE A 1 208 ? -23.815 14.653 27.076 1.00 86.25 208 ILE A C 1
ATOM 1642 O O . ILE A 1 208 ? -23.673 15.762 27.603 1.00 86.25 208 ILE A O 1
ATOM 1646 N N . PRO A 1 209 ? -24.637 13.721 27.591 1.00 87.88 209 PRO A N 1
ATOM 1647 C CA . PRO A 1 209 ? -25.341 13.914 28.856 1.00 87.88 209 PRO A CA 1
ATOM 1648 C C . PRO A 1 209 ? -24.350 14.141 30.001 1.00 87.88 209 PRO A C 1
ATOM 1650 O O . PRO A 1 209 ? -23.272 13.549 29.996 1.00 87.88 209 PRO A O 1
ATOM 1653 N N . GLU A 1 210 ? -24.697 14.962 30.996 1.00 88.25 210 GLU A N 1
ATOM 1654 C CA . GLU A 1 210 ? -23.831 15.194 32.170 1.00 88.25 210 GLU A CA 1
ATOM 1655 C C . GLU A 1 210 ? -23.674 13.953 33.057 1.00 88.25 210 GLU A C 1
ATOM 1657 O O . GLU A 1 210 ? -22.629 13.773 33.675 1.00 88.25 210 GLU A O 1
ATOM 1662 N N . GLN A 1 211 ? -24.673 13.071 33.042 1.00 91.69 211 GLN A N 1
ATOM 1663 C CA . GLN A 1 211 ? -24.688 11.773 33.710 1.00 91.69 211 GLN A CA 1
ATOM 1664 C C . GLN A 1 211 ? -25.254 10.717 32.760 1.00 91.69 211 GLN A C 1
ATOM 1666 O O . GLN A 1 211 ? -26.149 11.010 31.961 1.00 91.69 211 GLN A O 1
ATOM 1671 N N . GLY A 1 212 ? -24.743 9.493 32.831 1.00 91.56 212 GLY A N 1
ATOM 1672 C CA . GLY A 1 212 ? -25.151 8.432 31.924 1.00 91.56 212 GLY A CA 1
ATOM 1673 C C . GLY A 1 212 ? -24.261 7.204 32.007 1.00 91.56 212 GLY A C 1
ATOM 1674 O O . GLY A 1 212 ? -23.623 6.931 33.019 1.00 91.56 212 GLY A O 1
ATOM 1675 N N . GLU A 1 213 ? -24.228 6.448 30.917 1.00 91.56 213 GLU A N 1
ATOM 1676 C CA . GLU A 1 213 ? -23.496 5.193 30.838 1.00 91.56 213 GLU A CA 1
ATOM 1677 C C . GLU A 1 213 ? -22.611 5.176 29.595 1.00 91.56 213 GLU A C 1
ATOM 1679 O O . GLU A 1 213 ? -23.067 5.425 28.474 1.00 91.56 213 GLU A O 1
ATOM 1684 N N . LEU A 1 214 ? -21.335 4.867 29.808 1.00 89.44 214 LEU A N 1
ATOM 1685 C CA . LEU A 1 214 ? -20.410 4.493 28.752 1.00 89.44 214 LEU A CA 1
ATOM 1686 C C . LEU A 1 214 ? -20.431 2.975 28.609 1.00 89.44 214 LEU A C 1
ATOM 1688 O O . LEU A 1 214 ? -20.446 2.245 29.596 1.00 89.44 214 LEU A O 1
ATOM 1692 N N . VAL A 1 215 ? -20.396 2.495 27.379 1.00 88.06 215 VAL A N 1
ATOM 1693 C CA . VAL A 1 215 ? -20.293 1.076 27.068 1.00 88.06 215 VAL A CA 1
ATOM 1694 C C . VAL A 1 215 ? -18.924 0.844 26.457 1.00 88.06 215 VAL A C 1
ATOM 1696 O O . VAL A 1 215 ? -18.574 1.454 25.441 1.00 88.06 215 VAL A O 1
ATOM 1699 N N . ALA A 1 216 ? -18.131 -0.024 27.084 1.00 84.19 216 ALA A N 1
ATOM 1700 C CA . ALA A 1 216 ? -16.878 -0.488 26.508 1.00 84.19 216 ALA A CA 1
ATOM 1701 C C . ALA A 1 216 ? -17.178 -1.230 25.202 1.00 84.19 216 ALA A C 1
ATOM 1703 O O . ALA A 1 216 ? -17.817 -2.281 25.196 1.00 84.19 216 ALA A O 1
ATOM 1704 N N . ALA A 1 217 ? -16.742 -0.642 24.092 1.00 71.06 217 ALA A N 1
ATOM 1705 C CA . ALA A 1 217 ? -16.869 -1.224 22.773 1.00 71.06 217 ALA A CA 1
ATOM 1706 C C . ALA A 1 217 ? -15.632 -2.061 22.461 1.00 71.06 217 ALA A C 1
ATOM 1708 O O . ALA A 1 217 ? -14.495 -1.676 22.747 1.00 71.06 217 ALA A O 1
ATOM 1709 N N . ARG A 1 218 ? -15.851 -3.181 21.778 1.00 67.56 218 ARG A N 1
ATOM 1710 C CA . ARG A 1 218 ? -14.768 -3.945 21.164 1.00 67.56 218 ARG A CA 1
ATOM 1711 C C . ARG A 1 218 ? -14.127 -3.104 20.062 1.00 67.56 218 ARG A C 1
ATOM 1713 O O . ARG A 1 218 ? -14.818 -2.434 19.289 1.00 67.56 218 ARG A O 1
ATOM 1720 N N . ASN A 1 219 ? -12.801 -3.132 19.970 1.00 64.25 219 ASN A N 1
ATOM 1721 C CA . ASN A 1 219 ? -12.098 -2.496 18.862 1.00 64.25 219 ASN A CA 1
ATOM 1722 C C . ASN A 1 219 ? -12.179 -3.388 17.615 1.00 64.25 219 ASN A C 1
ATOM 1724 O O . ASN A 1 219 ? -11.226 -4.072 17.271 1.00 64.25 219 ASN A O 1
ATOM 1728 N N . GLU A 1 220 ? -13.318 -3.359 16.924 1.00 66.62 220 GLU A N 1
ATOM 1729 C CA . GLU A 1 220 ? -13.541 -4.156 15.708 1.00 66.62 220 GLU A CA 1
ATOM 1730 C C . GLU A 1 220 ? -12.912 -3.543 14.445 1.00 66.62 220 GLU A C 1
ATOM 1732 O O . GLU A 1 220 ? -13.129 -4.016 13.325 1.00 66.62 220 GLU A O 1
ATOM 1737 N N . VAL A 1 221 ? -12.187 -2.426 14.580 1.00 68.81 221 VAL A N 1
ATOM 1738 C CA . VAL A 1 221 ? -11.662 -1.678 13.430 1.00 68.81 221 VAL A CA 1
ATOM 1739 C C . VAL A 1 221 ? -10.687 -2.541 12.639 1.00 68.81 221 VAL A C 1
ATOM 1741 O O . VAL A 1 221 ? -10.736 -2.544 11.410 1.00 68.81 221 VAL A O 1
ATOM 1744 N N . VAL A 1 222 ? -9.837 -3.307 13.326 1.00 70.19 222 VAL A N 1
ATOM 1745 C CA . VAL A 1 222 ? -8.837 -4.163 12.680 1.00 70.19 222 VAL A CA 1
ATOM 1746 C C . VAL A 1 222 ? -9.520 -5.246 11.847 1.00 70.19 222 VAL A C 1
ATOM 1748 O O . VAL A 1 222 ? -9.234 -5.360 10.655 1.00 70.19 222 VAL A O 1
ATOM 1751 N N . GLN A 1 223 ? -10.479 -5.970 12.423 1.00 73.25 223 GLN A N 1
ATOM 1752 C CA . GLN A 1 223 ? -11.203 -7.048 11.744 1.00 73.25 223 GLN A CA 1
ATOM 1753 C C . GLN A 1 223 ? -12.038 -6.501 10.589 1.00 73.25 223 GLN A C 1
ATOM 1755 O O . GLN A 1 223 ? -12.078 -7.099 9.517 1.00 73.25 223 GLN A O 1
ATOM 1760 N N . ARG A 1 224 ? -12.658 -5.327 10.759 1.00 75.25 224 ARG A N 1
ATOM 1761 C CA . ARG A 1 224 ? -13.413 -4.663 9.690 1.00 75.25 224 ARG A CA 1
ATOM 1762 C C . ARG A 1 224 ? -12.514 -4.261 8.526 1.00 75.25 224 ARG A C 1
ATOM 1764 O O . ARG A 1 224 ? -12.879 -4.470 7.371 1.00 75.25 224 ARG A O 1
ATOM 1771 N N . VAL A 1 225 ? -11.341 -3.694 8.810 1.00 75.88 225 VAL A N 1
ATOM 1772 C CA . VAL A 1 225 ? -10.358 -3.324 7.781 1.00 75.88 225 VAL A CA 1
ATOM 1773 C C . VAL A 1 225 ? -9.832 -4.570 7.068 1.00 75.88 225 VAL A C 1
ATOM 1775 O O . VAL A 1 225 ? -9.737 -4.564 5.840 1.00 75.88 225 VAL A O 1
ATOM 1778 N N . GLN A 1 226 ? -9.546 -5.644 7.805 1.00 81.12 226 GLN A N 1
ATOM 1779 C CA . GLN A 1 226 ? -9.115 -6.924 7.241 1.00 81.12 226 GLN A CA 1
ATOM 1780 C C . GLN A 1 226 ? -10.196 -7.544 6.346 1.00 81.12 226 GLN A C 1
ATOM 1782 O O . GLN A 1 226 ? -9.905 -7.882 5.201 1.00 81.12 226 GLN A O 1
ATOM 1787 N N . ALA A 1 227 ? -11.448 -7.603 6.806 1.00 82.00 227 ALA A N 1
ATOM 1788 C CA . ALA A 1 227 ? -12.574 -8.114 6.026 1.00 82.00 227 ALA A CA 1
ATOM 1789 C C . ALA A 1 227 ? -12.812 -7.282 4.755 1.00 82.00 227 ALA A C 1
ATOM 1791 O O . ALA A 1 227 ? -12.982 -7.827 3.666 1.00 82.00 227 ALA A O 1
ATOM 1792 N N . ALA A 1 228 ? -12.744 -5.950 4.852 1.00 79.75 228 ALA A N 1
ATOM 1793 C CA . ALA A 1 228 ? -12.861 -5.072 3.689 1.00 79.75 228 ALA A CA 1
ATOM 1794 C C . ALA A 1 228 ? -11.708 -5.272 2.687 1.00 79.75 228 ALA A C 1
ATOM 1796 O O . ALA A 1 228 ? -11.916 -5.196 1.473 1.00 79.75 228 ALA A O 1
ATOM 1797 N N . ALA A 1 229 ? -10.491 -5.531 3.171 1.00 83.00 229 ALA A N 1
ATOM 1798 C CA . ALA A 1 229 ? -9.350 -5.848 2.320 1.00 83.00 229 ALA A CA 1
ATOM 1799 C C . ALA A 1 229 ? -9.516 -7.211 1.626 1.00 83.00 229 ALA A C 1
ATOM 1801 O O . ALA A 1 229 ? -9.307 -7.289 0.413 1.00 83.00 229 ALA A O 1
ATOM 1802 N N . ALA A 1 230 ? -9.952 -8.247 2.352 1.00 84.88 230 ALA A N 1
ATOM 1803 C CA . ALA A 1 230 ? -10.234 -9.577 1.808 1.00 84.88 230 ALA A CA 1
ATOM 1804 C C . ALA A 1 230 ? -11.348 -9.532 0.748 1.00 84.88 230 ALA A C 1
ATOM 1806 O O . ALA A 1 230 ? -11.174 -10.046 -0.358 1.00 84.88 230 ALA A O 1
ATOM 1807 N N . ALA A 1 231 ? -12.435 -8.801 1.014 1.00 83.31 231 ALA A N 1
ATOM 1808 C CA . ALA A 1 231 ? -13.521 -8.595 0.057 1.00 83.31 231 ALA A CA 1
ATOM 1809 C C . ALA A 1 231 ? -13.043 -7.907 -1.233 1.00 83.31 231 ALA A C 1
ATOM 1811 O O . ALA A 1 231 ? -13.389 -8.336 -2.333 1.00 83.31 231 ALA A O 1
ATOM 1812 N N . ARG A 1 232 ? -12.198 -6.870 -1.124 1.00 83.19 232 ARG A N 1
ATOM 1813 C CA . ARG A 1 232 ? -11.596 -6.201 -2.294 1.00 83.19 232 ARG A CA 1
ATOM 1814 C C . ARG A 1 232 ? -10.669 -7.123 -3.078 1.00 83.19 232 ARG A C 1
ATOM 1816 O O . ARG A 1 232 ? -10.618 -7.024 -4.304 1.00 83.19 232 ARG A O 1
ATOM 1823 N N . LEU A 1 233 ? -9.935 -7.994 -2.387 1.00 84.56 233 LEU A N 1
ATOM 1824 C CA . LEU A 1 233 ? -9.064 -8.982 -3.013 1.00 84.56 233 LEU A CA 1
ATOM 1825 C C . LEU A 1 233 ? -9.886 -10.011 -3.801 1.00 84.56 233 LEU A C 1
ATOM 1827 O O . LEU A 1 233 ? -9.609 -10.215 -4.983 1.00 84.56 233 LEU A O 1
ATOM 1831 N N . ARG A 1 234 ? -10.953 -10.560 -3.199 1.00 83.94 234 ARG A N 1
ATOM 1832 C CA . ARG A 1 234 ? -11.896 -11.481 -3.859 1.00 83.94 234 ARG A CA 1
ATOM 1833 C C . ARG A 1 234 ? -12.579 -10.828 -5.063 1.00 83.94 234 ARG A C 1
ATOM 1835 O O . ARG A 1 234 ? -12.609 -11.398 -6.149 1.00 83.94 234 ARG A O 1
ATOM 1842 N N . ALA A 1 235 ? -13.053 -9.591 -4.908 1.00 81.31 235 ALA A N 1
ATOM 1843 C CA . ALA A 1 235 ? -13.676 -8.821 -5.986 1.00 81.31 235 ALA A CA 1
ATOM 1844 C C . ALA A 1 235 ? -12.685 -8.359 -7.073 1.00 81.31 235 ALA A C 1
ATOM 1846 O O . ALA A 1 235 ? -13.102 -7.781 -8.078 1.00 81.31 235 ALA A O 1
ATOM 1847 N N . ARG A 1 236 ? -11.373 -8.571 -6.878 1.00 75.62 236 ARG A N 1
ATOM 1848 C CA . ARG A 1 236 ? -10.288 -8.070 -7.744 1.00 75.62 236 ARG A CA 1
ATOM 1849 C C . ARG A 1 236 ? -10.353 -6.561 -7.970 1.00 75.62 236 ARG A C 1
ATOM 1851 O O . ARG A 1 236 ? -9.881 -6.049 -8.982 1.00 75.62 236 ARG A O 1
ATOM 1858 N N . SER A 1 237 ? -10.921 -5.841 -7.009 1.00 80.06 237 SER A N 1
ATOM 1859 C CA . SER A 1 237 ? -11.039 -4.386 -7.020 1.00 80.06 237 SER A CA 1
ATOM 1860 C C . SER A 1 237 ? -9.856 -3.726 -6.301 1.00 80.06 237 SER A C 1
ATOM 1862 O O . SER A 1 237 ? -9.957 -2.602 -5.807 1.00 80.06 237 SER A O 1
ATOM 1864 N N . THR A 1 238 ? -8.742 -4.445 -6.166 1.00 79.25 238 THR A N 1
ATOM 1865 C CA . THR A 1 238 ? -7.488 -3.925 -5.630 1.00 79.25 238 THR A CA 1
ATOM 1866 C C . THR A 1 238 ? -6.820 -3.016 -6.651 1.00 79.25 238 THR A C 1
ATOM 1868 O O . THR A 1 238 ? -6.929 -3.204 -7.859 1.00 79.25 238 THR A O 1
ATOM 1871 N N . VAL A 1 239 ? -6.053 -2.040 -6.161 1.00 73.12 239 VAL A N 1
ATOM 1872 C CA . VAL A 1 239 ? -5.281 -1.126 -7.023 1.00 73.12 239 VAL A CA 1
ATOM 1873 C C . VAL A 1 239 ? -4.305 -1.888 -7.930 1.00 73.12 239 VAL A C 1
ATOM 1875 O O . VAL A 1 239 ? -3.997 -1.422 -9.023 1.00 73.12 239 VAL A O 1
ATOM 1878 N N . ASN A 1 240 ? -3.840 -3.058 -7.486 1.00 70.81 240 ASN A N 1
ATOM 1879 C CA . ASN A 1 240 ? -3.077 -4.002 -8.290 1.00 70.81 240 ASN A CA 1
ATOM 1880 C C . ASN A 1 240 ? -3.954 -5.224 -8.630 1.00 70.81 240 ASN A C 1
ATOM 1882 O O . ASN A 1 240 ? -4.164 -6.060 -7.744 1.00 70.81 240 ASN A O 1
ATOM 1886 N N . PRO A 1 241 ? -4.436 -5.372 -9.875 1.00 70.75 241 PRO A N 1
ATOM 1887 C CA . PRO A 1 241 ? -5.229 -6.533 -10.291 1.00 70.75 241 PRO A CA 1
ATOM 1888 C C . PRO A 1 241 ? -4.459 -7.862 -10.240 1.00 70.75 241 PRO A C 1
ATOM 1890 O O . PRO A 1 241 ? -5.069 -8.923 -10.146 1.00 70.75 241 PRO A O 1
ATOM 1893 N N . ALA A 1 242 ? -3.122 -7.819 -10.280 1.00 72.50 242 ALA A N 1
ATOM 1894 C CA . ALA A 1 242 ? -2.255 -8.995 -10.211 1.00 72.50 242 ALA A CA 1
ATOM 1895 C C . ALA A 1 242 ? -1.888 -9.39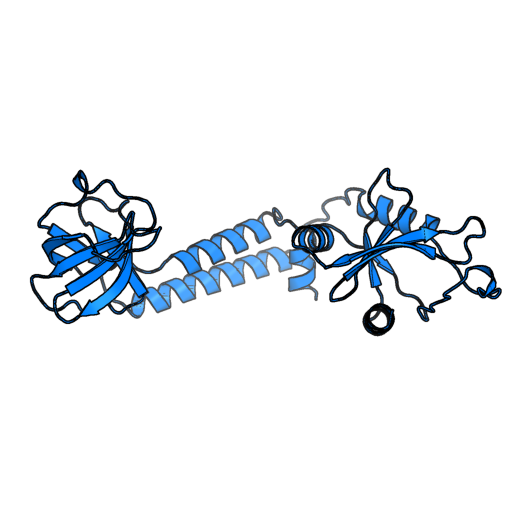9 -8.773 1.00 72.50 242 ALA A C 1
ATOM 1897 O O . ALA A 1 242 ? -1.118 -10.337 -8.583 1.00 72.50 242 ALA A O 1
ATOM 1898 N N . LEU A 1 243 ? -2.414 -8.706 -7.755 1.00 78.69 243 LEU A N 1
ATOM 1899 C CA . LEU A 1 243 ? -2.056 -8.962 -6.359 1.00 78.69 243 LEU A CA 1
ATOM 1900 C C . LEU A 1 243 ? -2.425 -10.378 -5.909 1.00 78.69 243 LEU A C 1
ATOM 1902 O O . LEU A 1 243 ? -1.605 -11.040 -5.291 1.00 78.69 243 LEU A O 1
ATOM 1906 N N . LEU A 1 244 ? -3.631 -10.844 -6.233 1.00 80.25 244 LEU A N 1
ATOM 1907 C CA . LEU A 1 244 ? -4.095 -12.167 -5.814 1.00 80.25 244 LEU A CA 1
ATOM 1908 C C . LEU A 1 244 ? -3.253 -13.303 -6.436 1.00 80.25 244 LEU A C 1
ATOM 1910 O O . LEU A 1 244 ? -2.744 -14.117 -5.670 1.00 80.25 244 LEU A O 1
ATOM 1914 N N . PRO A 1 245 ? -2.986 -13.320 -7.761 1.00 76.94 245 PRO A N 1
ATOM 1915 C CA . PRO A 1 245 ? -2.030 -14.263 -8.344 1.00 76.94 245 PRO A CA 1
ATOM 1916 C C . PRO A 1 245 ? -0.645 -14.217 -7.693 1.00 76.94 245 PRO A C 1
ATOM 1918 O O . PRO A 1 245 ? -0.077 -15.259 -7.405 1.00 76.94 245 PRO A O 1
ATOM 1921 N N . LEU A 1 246 ? -0.107 -13.022 -7.420 1.00 77.38 246 LEU A N 1
ATOM 1922 C CA . LEU A 1 246 ? 1.213 -12.872 -6.796 1.00 77.38 246 LEU A CA 1
ATOM 1923 C C . LEU A 1 246 ? 1.283 -13.418 -5.367 1.00 77.38 246 LEU A C 1
ATOM 1925 O O . LEU A 1 246 ? 2.359 -13.803 -4.935 1.00 77.38 246 LEU A O 1
ATOM 1929 N N . VAL A 1 247 ? 0.181 -13.385 -4.619 1.00 80.12 247 VAL A N 1
ATOM 1930 C CA . VAL A 1 247 ? 0.140 -13.875 -3.233 1.00 80.12 247 VAL A CA 1
ATOM 1931 C C . VAL A 1 247 ? -0.071 -15.386 -3.184 1.00 80.12 247 VAL A C 1
ATOM 1933 O O . VAL A 1 247 ? 0.461 -16.036 -2.294 1.00 80.12 247 VAL A O 1
ATOM 1936 N N . VAL A 1 248 ? -0.846 -15.941 -4.120 1.00 81.12 248 VAL A N 1
ATOM 1937 C CA . VAL A 1 248 ? -1.167 -17.377 -4.133 1.00 81.12 248 VAL A CA 1
ATOM 1938 C C . VAL A 1 248 ? -0.103 -18.201 -4.858 1.00 81.12 248 VAL A C 1
ATOM 1940 O O . VAL A 1 248 ? 0.196 -19.309 -4.429 1.00 81.12 248 VAL A O 1
ATOM 1943 N N . ASP A 1 249 ? 0.452 -17.679 -5.953 1.00 76.06 249 ASP A N 1
ATOM 1944 C CA . ASP A 1 249 ? 1.400 -18.402 -6.809 1.00 76.06 249 ASP A CA 1
ATOM 1945 C C . ASP A 1 249 ? 2.867 -17.958 -6.601 1.00 76.06 249 ASP A C 1
ATOM 1947 O O . ASP A 1 249 ? 3.753 -18.448 -7.305 1.00 76.06 249 ASP A O 1
ATOM 1951 N N . GLY A 1 250 ? 3.110 -16.976 -5.722 1.00 55.94 250 GLY A N 1
ATOM 1952 C CA . GLY A 1 250 ? 4.422 -16.353 -5.490 1.00 55.94 250 GLY A CA 1
ATOM 1953 C C . GLY A 1 250 ? 5.256 -16.965 -4.375 1.00 55.94 250 GLY A C 1
ATOM 1954 O O . GLY A 1 250 ? 4.735 -17.796 -3.603 1.00 55.94 250 GLY A O 1
#

Secondary structure (DSSP, 8-state):
-HHHHHHHHTT-EEEEE-TT-SSEEEE-SSEEEEEEE-TTSS-EEEEEEEE--HHHHHHHHH--EEE--S-----SSGGGPPTT----HHHHHHHHHHHHS--------HHHHHHHHHHHHHHHHHHHHHHHHS-S-EEEEEEEEEE----SS--TTEEEEEESS---PPTT-EEEETTEEEEEEEEEEEETTEEEEEESSPPPGGGS-SSEEEEEE--THHHHHHHHHHHHHHTT-SSSTTHHHHHH--